Protein AF-A0A662WTS9-F1 (afdb_monomer)

Structure (mmCIF, N/CA/C/O backbone):
data_AF-A0A662WTS9-F1
#
_entry.id   AF-A0A662WTS9-F1
#
loop_
_atom_site.group_PDB
_atom_site.id
_atom_site.type_symbol
_atom_site.label_atom_id
_atom_site.label_alt_id
_atom_site.label_comp_id
_atom_site.label_asym_id
_atom_site.label_entity_id
_atom_site.label_seq_id
_atom_site.pdbx_PDB_ins_code
_atom_site.Cartn_x
_atom_site.Cartn_y
_atom_site.Cartn_z
_atom_site.occupancy
_atom_site.B_iso_or_equiv
_atom_site.auth_seq_id
_atom_site.auth_comp_id
_atom_site.auth_asym_id
_atom_site.auth_atom_id
_atom_site.pdbx_PDB_model_num
ATOM 1 N N . MET A 1 1 ? 12.587 -7.299 16.065 1.00 40.97 1 MET A N 1
ATOM 2 C CA . MET A 1 1 ? 11.156 -7.666 15.976 1.00 40.97 1 MET A CA 1
ATOM 3 C C . MET A 1 1 ? 10.938 -8.433 14.680 1.00 40.97 1 MET A C 1
ATOM 5 O O . MET A 1 1 ? 11.266 -7.900 13.631 1.00 40.97 1 MET A O 1
ATOM 9 N N . GLY A 1 2 ? 10.476 -9.686 14.733 1.00 49.12 2 GLY A N 1
ATOM 10 C CA . GLY A 1 2 ? 10.219 -10.465 13.517 1.00 49.12 2 GLY A CA 1
ATOM 11 C C . GLY A 1 2 ? 9.044 -9.868 12.749 1.00 49.12 2 GLY A C 1
ATOM 12 O O . GLY A 1 2 ? 7.950 -9.762 13.304 1.00 49.12 2 GLY A O 1
ATOM 13 N N . ALA A 1 3 ? 9.267 -9.454 11.501 1.00 52.31 3 ALA A N 1
ATOM 14 C CA . ALA A 1 3 ? 8.183 -9.066 10.610 1.00 52.31 3 ALA A CA 1
ATOM 15 C C . ALA A 1 3 ? 7.217 -10.253 10.509 1.00 52.31 3 ALA A C 1
ATOM 17 O O . ALA A 1 3 ? 7.586 -11.336 10.055 1.00 52.31 3 ALA A O 1
ATOM 18 N N . THR A 1 4 ? 5.999 -10.085 11.022 1.00 70.12 4 THR A N 1
ATOM 19 C CA . THR A 1 4 ? 4.989 -11.140 10.962 1.00 70.12 4 THR A CA 1
ATOM 20 C C . THR A 1 4 ? 4.490 -11.220 9.528 1.00 70.12 4 THR A C 1
ATOM 22 O O . THR A 1 4 ? 3.617 -10.462 9.107 1.00 70.12 4 THR A O 1
ATOM 25 N N . ASN A 1 5 ? 5.093 -12.122 8.757 1.00 89.81 5 ASN A N 1
ATOM 26 C CA . ASN A 1 5 ? 4.627 -12.452 7.420 1.00 89.81 5 ASN A CA 1
ATOM 27 C C . ASN A 1 5 ? 3.149 -12.866 7.518 1.00 89.81 5 ASN A C 1
ATOM 29 O O . ASN A 1 5 ? 2.774 -13.691 8.353 1.00 89.81 5 ASN A O 1
ATOM 33 N N . TRP A 1 6 ? 2.293 -12.230 6.723 1.00 94.38 6 TRP A N 1
ATOM 34 C CA . TRP A 1 6 ? 0.891 -12.618 6.608 1.00 94.38 6 TRP A CA 1
ATOM 35 C C . TRP A 1 6 ? 0.815 -13.890 5.774 1.00 94.38 6 TRP A C 1
ATOM 37 O O . TRP A 1 6 ? 1.262 -13.884 4.629 1.00 94.38 6 TRP A O 1
ATOM 47 N N . THR A 1 7 ? 0.285 -14.967 6.349 1.00 95.50 7 THR A N 1
ATOM 48 C CA . THR A 1 7 ? 0.083 -16.216 5.610 1.00 95.50 7 THR A CA 1
ATOM 49 C C . THR A 1 7 ? -1.181 -16.130 4.761 1.00 95.50 7 THR A C 1
ATOM 51 O O . THR A 1 7 ? -2.058 -15.303 5.013 1.00 95.50 7 THR A O 1
ATOM 54 N N . THR A 1 8 ? -1.301 -16.999 3.761 1.00 96.38 8 THR A N 1
ATOM 55 C CA . THR A 1 8 ? -2.513 -17.121 2.941 1.00 96.38 8 THR A CA 1
ATOM 56 C C . THR A 1 8 ? -3.749 -17.389 3.797 1.00 96.38 8 THR A C 1
ATOM 58 O O . THR A 1 8 ? -4.797 -16.792 3.570 1.00 96.38 8 THR A O 1
ATOM 61 N N . GLU A 1 9 ? -3.618 -18.247 4.810 1.00 96.62 9 GLU A N 1
ATOM 62 C CA . GLU A 1 9 ? -4.704 -18.617 5.720 1.00 96.62 9 GLU A CA 1
ATOM 63 C C . GLU A 1 9 ? -5.190 -17.414 6.538 1.00 96.62 9 GLU A C 1
ATOM 65 O O . GLU A 1 9 ? -6.389 -17.151 6.604 1.00 96.62 9 GLU A O 1
ATOM 70 N N . ASP A 1 10 ? -4.260 -16.593 7.035 1.00 96.00 10 ASP A N 1
ATOM 71 C CA . ASP A 1 10 ? -4.599 -15.347 7.725 1.00 96.00 10 ASP A CA 1
ATOM 72 C C . ASP A 1 10 ? -5.402 -14.383 6.842 1.00 96.00 10 ASP A C 1
ATOM 74 O O . ASP A 1 10 ? -6.309 -13.698 7.317 1.00 96.00 10 ASP A O 1
ATOM 78 N N . LEU A 1 11 ? -5.056 -14.292 5.554 1.00 96.44 11 LEU A N 1
ATOM 79 C CA . LEU A 1 11 ? -5.779 -13.442 4.609 1.00 96.44 11 LEU A CA 1
ATOM 80 C C . LEU A 1 11 ? -7.163 -14.013 4.301 1.00 96.44 11 LEU A C 1
ATOM 82 O O . LEU A 1 11 ? -8.112 -13.245 4.192 1.00 96.44 11 LEU A O 1
ATOM 86 N N . LEU A 1 12 ? -7.309 -15.336 4.218 1.00 96.81 12 LEU A N 1
ATOM 87 C CA . LEU A 1 12 ? -8.615 -15.971 4.038 1.00 96.81 12 LEU A CA 1
ATOM 88 C C . LEU A 1 12 ? -9.531 -15.737 5.246 1.00 96.81 12 LEU A C 1
ATOM 90 O O . LEU A 1 12 ? -10.686 -15.363 5.049 1.00 96.81 12 LEU A O 1
ATOM 94 N N . TRP A 1 13 ? -9.029 -15.851 6.481 1.00 96.81 13 TRP A N 1
ATOM 95 C CA . TRP A 1 13 ? -9.802 -15.485 7.676 1.00 96.81 13 TRP A CA 1
ATOM 96 C C . TRP A 1 13 ? -10.195 -14.011 7.679 1.00 96.81 13 TRP A C 1
ATOM 98 O O . TRP A 1 13 ? -11.300 -13.667 8.095 1.00 96.81 13 TRP A O 1
ATOM 108 N N . LEU A 1 14 ? -9.313 -13.133 7.198 1.00 95.00 14 LEU A N 1
ATOM 109 C CA . LEU A 1 14 ? -9.608 -11.711 7.076 1.00 95.00 14 LEU A CA 1
ATOM 110 C C . LEU A 1 14 ? -10.769 -11.456 6.103 1.00 95.00 14 LEU A C 1
ATOM 112 O O . LEU A 1 14 ? -11.714 -10.754 6.458 1.00 95.00 14 LEU A O 1
ATOM 116 N N . VAL A 1 15 ? -10.741 -12.075 4.921 1.00 95.06 15 VAL A N 1
ATOM 117 C CA . VAL A 1 15 ? -11.823 -11.979 3.925 1.00 95.06 15 VAL A CA 1
ATOM 118 C C . VAL A 1 15 ? -13.119 -12.594 4.461 1.00 95.06 15 VAL A C 1
ATOM 120 O O . VAL A 1 15 ? -14.197 -12.013 4.328 1.00 95.06 15 VAL A O 1
ATOM 123 N N . GLN A 1 16 ? -13.033 -13.731 5.153 1.00 95.19 16 GLN A N 1
ATOM 124 C CA . GLN A 1 16 ? -14.186 -14.364 5.790 1.00 95.19 16 GLN A CA 1
ATOM 125 C C . GLN A 1 16 ? -14.794 -13.475 6.886 1.00 95.19 16 GLN A C 1
ATOM 127 O O . GLN A 1 16 ? -16.017 -13.364 6.974 1.00 95.19 16 GLN A O 1
ATOM 132 N N . ALA A 1 17 ? -13.976 -12.775 7.676 1.00 93.81 17 ALA A N 1
ATOM 133 C CA . ALA A 1 17 ? -14.448 -11.826 8.681 1.00 93.81 17 ALA A CA 1
ATOM 134 C C . ALA A 1 17 ? -15.223 -10.637 8.073 1.00 93.81 17 ALA A C 1
ATOM 136 O O . ALA A 1 17 ? -16.061 -10.046 8.765 1.00 93.81 17 ALA A O 1
ATOM 137 N N . TRP A 1 18 ? -14.991 -10.300 6.797 1.00 90.38 18 TRP A N 1
ATOM 138 C CA . TRP A 1 18 ? -15.759 -9.282 6.063 1.00 90.38 18 TRP A CA 1
ATOM 139 C C . TRP A 1 18 ? -17.127 -9.778 5.608 1.00 90.38 18 TRP A C 1
ATOM 141 O O . TRP A 1 18 ? -18.067 -8.992 5.589 1.00 90.38 18 TRP A O 1
ATOM 151 N N . SER A 1 19 ? -17.265 -11.072 5.304 1.00 87.75 19 SER A N 1
ATOM 152 C CA . SER A 1 19 ? -18.532 -11.648 4.826 1.00 87.75 19 SER A CA 1
ATOM 153 C C . SER A 1 19 ? -19.707 -11.470 5.797 1.00 87.75 19 SER A C 1
ATOM 155 O O . SER A 1 19 ? -20.854 -11.404 5.368 1.00 87.75 19 SER A O 1
ATOM 157 N N . GLY A 1 20 ? -19.423 -11.340 7.098 1.00 82.56 20 GLY A N 1
ATOM 158 C CA . GLY A 1 20 ? -20.421 -11.071 8.137 1.00 82.56 20 GLY A CA 1
ATOM 159 C C . GLY A 1 20 ? -20.632 -9.589 8.467 1.00 82.56 20 GLY A C 1
ATOM 160 O O . GLY A 1 20 ? -21.375 -9.286 9.399 1.00 82.56 20 GLY A O 1
ATOM 161 N N . ALA A 1 21 ? -19.952 -8.663 7.785 1.00 83.88 21 ALA A N 1
ATOM 162 C CA . ALA A 1 21 ? -20.164 -7.232 7.976 1.00 83.88 21 ALA A CA 1
ATOM 163 C C . ALA A 1 21 ? -21.390 -6.766 7.162 1.00 83.88 21 ALA A C 1
ATOM 165 O O . ALA A 1 21 ? -21.544 -7.167 6.010 1.00 83.88 21 ALA A O 1
ATOM 166 N N . PRO A 1 22 ? -22.255 -5.895 7.716 1.00 74.75 22 PRO A N 1
ATOM 167 C CA . PRO A 1 22 ? -23.484 -5.450 7.050 1.00 74.75 22 PRO A CA 1
ATOM 168 C C . PRO A 1 22 ? -23.232 -4.615 5.787 1.00 74.75 22 PRO A C 1
ATOM 170 O O . PRO A 1 22 ? -24.132 -4.454 4.965 1.00 74.75 22 PRO A O 1
ATOM 173 N N . GLN A 1 23 ? -22.023 -4.077 5.619 1.00 72.00 23 GLN A N 1
ATOM 174 C CA . GLN A 1 23 ? -21.613 -3.391 4.401 1.00 72.00 23 GLN A CA 1
ATOM 175 C C . GLN A 1 23 ? -20.190 -3.797 4.017 1.00 72.00 23 GLN A C 1
ATOM 177 O O . GLN A 1 23 ? -19.314 -3.839 4.887 1.00 72.00 23 GLN A O 1
ATOM 182 N N . PRO A 1 24 ? -19.931 -4.057 2.722 1.00 67.12 24 PRO A N 1
ATOM 183 C CA . PRO A 1 24 ? -18.569 -4.210 2.249 1.00 67.12 24 PRO A CA 1
ATOM 184 C C . PRO A 1 24 ? -17.816 -2.887 2.442 1.00 67.12 24 PRO A C 1
ATOM 186 O O . PRO A 1 24 ? -18.425 -1.821 2.298 1.00 67.12 24 PRO A O 1
ATOM 189 N N . PRO A 1 25 ? -16.507 -2.934 2.732 1.00 66.88 25 PRO A N 1
ATOM 190 C CA . PRO A 1 25 ? -15.669 -1.743 2.749 1.00 66.88 25 PRO A CA 1
ATOM 191 C C . PRO A 1 25 ? -15.793 -1.019 1.405 1.00 66.88 25 PRO A C 1
ATOM 193 O O . PRO A 1 25 ? -15.372 -1.531 0.368 1.00 66.88 25 PRO A O 1
ATOM 196 N N . HIS A 1 26 ? -16.445 0.147 1.413 1.00 62.50 26 HIS A N 1
ATOM 197 C CA . HIS A 1 26 ? -16.649 0.930 0.200 1.00 62.50 26 HIS A CA 1
ATOM 198 C C . HIS A 1 26 ? -15.317 1.509 -0.276 1.00 62.50 26 HIS A C 1
ATOM 200 O O . HIS A 1 26 ? -14.553 2.085 0.500 1.00 62.50 26 HIS A O 1
ATOM 206 N N . PHE A 1 27 ? -15.055 1.342 -1.570 1.00 56.66 27 PHE A N 1
ATOM 207 C CA . PHE A 1 27 ? -13.813 1.732 -2.214 1.00 56.66 27 PHE A CA 1
ATOM 208 C C . PHE A 1 27 ? -14.004 3.031 -3.002 1.00 56.66 27 PHE A C 1
ATOM 210 O O . PHE A 1 27 ? -14.916 3.135 -3.815 1.00 56.66 27 PHE A O 1
ATOM 217 N N . GLY A 1 28 ? -13.105 3.995 -2.810 1.00 49.88 28 GLY A N 1
ATOM 218 C CA . GLY A 1 28 ? -12.731 4.944 -3.864 1.00 49.88 28 GLY A CA 1
ATOM 219 C C . GLY A 1 28 ? -13.706 6.061 -4.246 1.00 49.88 28 GLY A C 1
ATOM 220 O O . GLY A 1 28 ? -13.309 6.931 -5.018 1.00 49.88 28 GLY A O 1
ATOM 221 N N . GLU A 1 29 ? -14.919 6.122 -3.713 1.00 48.75 29 GLU A N 1
ATOM 222 C CA . GLU A 1 29 ? -15.732 7.328 -3.855 1.00 48.75 29 GLU A CA 1
ATOM 223 C C . GLU A 1 29 ? -15.299 8.309 -2.775 1.00 48.75 29 GLU A C 1
ATOM 225 O O . GLU A 1 29 ? -15.196 7.902 -1.621 1.00 48.75 29 GLU A O 1
ATOM 230 N N . LYS A 1 30 ? -14.943 9.540 -3.175 1.00 51.59 30 LYS A N 1
ATOM 231 C CA . LYS A 1 30 ? -14.407 10.623 -2.334 1.00 51.59 30 LYS A CA 1
ATOM 232 C C . LYS A 1 30 ? -15.134 10.662 -0.993 1.00 51.59 30 LYS A C 1
ATOM 234 O O . LYS A 1 30 ? -16.139 11.346 -0.843 1.00 51.59 30 LYS A O 1
ATOM 239 N N . GLN A 1 31 ? -14.631 9.902 -0.028 1.00 48.91 31 GLN A N 1
ATOM 240 C CA . GLN A 1 31 ? -15.146 9.948 1.316 1.00 48.91 31 GLN A CA 1
ATOM 241 C C . GLN A 1 31 ? -14.691 11.315 1.784 1.00 48.91 31 GLN A C 1
ATOM 243 O O . GLN A 1 31 ? -13.482 11.572 1.820 1.00 48.91 31 GLN A O 1
ATOM 248 N N . ASP A 1 32 ? -15.654 12.218 1.972 1.00 50.88 32 ASP A N 1
ATOM 249 C CA . ASP A 1 32 ? -15.383 13.575 2.413 1.00 50.88 32 ASP A CA 1
ATOM 250 C C . ASP A 1 32 ? -14.329 13.506 3.508 1.00 50.88 32 ASP A C 1
ATOM 252 O O . ASP A 1 32 ? -14.422 12.685 4.419 1.00 50.88 32 ASP A O 1
ATOM 256 N N . VAL A 1 33 ? -13.298 14.341 3.416 1.00 56.22 33 VAL A N 1
ATOM 257 C CA . VAL A 1 33 ? -12.149 14.323 4.340 1.00 56.22 33 VAL A CA 1
ATOM 258 C C . VAL A 1 33 ? -12.600 14.523 5.805 1.00 56.22 33 VAL A C 1
ATOM 260 O O . VAL A 1 33 ? -11.855 14.244 6.739 1.00 56.22 33 VAL A O 1
ATOM 263 N N . ASN A 1 34 ? -13.860 14.929 5.999 1.00 53.00 34 ASN A N 1
ATOM 264 C CA . ASN A 1 34 ? -14.542 15.092 7.279 1.00 53.00 34 ASN A CA 1
ATOM 265 C C . ASN A 1 34 ? -15.329 13.849 7.744 1.00 53.00 34 ASN A C 1
ATOM 267 O O . ASN A 1 34 ? -15.610 13.720 8.934 1.00 53.00 34 ASN A O 1
ATOM 271 N N . ALA A 1 35 ? -15.646 12.904 6.856 1.00 48.12 35 ALA A N 1
ATOM 272 C CA . ALA A 1 35 ? -16.187 11.587 7.181 1.00 48.12 35 ALA A CA 1
ATOM 273 C C . ALA A 1 35 ? -15.052 10.652 7.617 1.00 48.12 35 ALA A C 1
ATOM 275 O O . ALA A 1 35 ? -14.811 9.578 7.062 1.00 48.12 35 ALA A O 1
ATOM 276 N N . THR A 1 36 ? -14.329 11.078 8.647 1.00 43.31 36 THR A N 1
ATOM 277 C CA . THR A 1 36 ? -13.431 10.201 9.380 1.00 43.31 36 THR A CA 1
ATOM 278 C C . THR A 1 36 ? -14.246 8.977 9.809 1.00 43.31 36 THR A C 1
ATOM 280 O O . THR A 1 36 ? -15.168 9.082 10.611 1.00 43.31 36 THR A O 1
ATOM 283 N N . SER A 1 37 ? -13.853 7.791 9.341 1.00 46.25 37 SER A N 1
ATOM 284 C CA . SER A 1 37 ? -13.898 6.594 10.184 1.00 46.25 37 SER A CA 1
ATOM 285 C C . SER A 1 37 ? -15.231 5.823 10.315 1.00 46.25 37 SER A C 1
ATOM 287 O O . SER A 1 37 ? -15.380 5.087 11.287 1.00 46.25 37 SER A O 1
ATOM 289 N N . ALA A 1 38 ? -16.149 5.823 9.341 1.00 45.47 38 ALA A N 1
ATOM 290 C CA . ALA A 1 38 ? -17.253 4.838 9.374 1.00 45.47 38 ALA A CA 1
ATOM 291 C C . ALA A 1 38 ? -16.755 3.381 9.180 1.00 45.47 38 ALA A C 1
ATOM 293 O O . ALA A 1 38 ? -17.221 2.466 9.847 1.00 45.47 38 ALA A O 1
ATOM 294 N N . PHE A 1 39 ? -15.705 3.179 8.370 1.00 49.91 39 PHE A N 1
ATOM 295 C CA . PHE A 1 39 ? -14.933 1.918 8.296 1.00 49.91 39 PHE A CA 1
ATOM 296 C C . PHE A 1 39 ? -13.663 1.936 9.180 1.00 49.91 39 PHE A C 1
ATOM 298 O O . PHE A 1 39 ? -12.802 1.060 9.115 1.00 49.91 39 PHE A O 1
ATOM 305 N N . GLY A 1 40 ? -13.563 2.967 10.025 1.00 49.62 40 GLY A N 1
ATOM 306 C CA . GLY A 1 40 ? -12.556 3.247 11.051 1.00 49.62 40 GLY A CA 1
ATOM 307 C C . GLY A 1 40 ? -12.132 2.114 11.958 1.00 49.62 40 GLY A C 1
ATOM 308 O O . GLY A 1 40 ? -10.976 1.909 12.327 1.00 49.62 40 GLY A O 1
ATOM 309 N N . ALA A 1 41 ? -13.167 1.444 12.394 1.00 52.34 41 ALA A N 1
ATOM 310 C CA . ALA A 1 41 ? -13.158 0.456 13.425 1.00 52.34 41 ALA A CA 1
ATOM 311 C C . ALA A 1 41 ? -14.594 -0.027 13.394 1.00 52.34 41 ALA A C 1
ATOM 313 O O . ALA A 1 41 ? -15.391 0.425 14.202 1.00 52.34 41 ALA A O 1
ATOM 314 N N . ASP A 1 42 ? -14.967 -0.868 12.427 1.00 68.56 42 ASP A N 1
ATOM 315 C CA . ASP A 1 42 ? -15.981 -1.837 12.813 1.00 68.56 42 ASP A CA 1
ATOM 316 C C . ASP A 1 42 ? -15.228 -2.808 13.734 1.00 68.56 42 ASP A C 1
ATOM 318 O O . ASP A 1 42 ? -14.487 -3.661 13.223 1.00 68.56 42 ASP A O 1
ATOM 322 N N . PRO A 1 43 ? -15.312 -2.663 15.077 1.00 78.19 43 PRO A N 1
ATOM 323 C CA . PRO A 1 43 ? -14.701 -3.626 15.985 1.00 78.19 43 PRO A CA 1
ATOM 324 C C . PRO A 1 43 ? -15.193 -5.043 15.669 1.00 78.19 43 PRO A C 1
ATOM 326 O O . PRO A 1 43 ? -14.487 -6.006 15.956 1.00 78.19 43 PRO A O 1
ATOM 329 N N . GLY A 1 44 ? -16.346 -5.182 15.001 1.00 88.12 44 GLY A N 1
ATOM 330 C CA . GLY A 1 44 ? -16.865 -6.436 14.486 1.00 88.12 44 GLY A CA 1
ATOM 331 C C . GLY A 1 44 ? -15.902 -7.166 13.553 1.00 88.12 44 GLY A C 1
ATOM 332 O O . GLY A 1 44 ? -15.748 -8.373 13.710 1.00 88.12 44 GLY A O 1
ATOM 333 N N . ILE A 1 45 ? -15.207 -6.486 12.631 1.00 90.19 45 ILE A N 1
ATOM 334 C CA . ILE A 1 45 ? -14.275 -7.165 11.707 1.00 90.19 45 ILE A CA 1
ATOM 335 C C . ILE A 1 45 ? -13.094 -7.749 12.481 1.00 90.19 45 ILE A C 1
ATOM 337 O O . ILE A 1 45 ? -12.748 -8.912 12.285 1.00 90.19 45 ILE A O 1
ATOM 341 N N . TYR A 1 46 ? -12.502 -6.970 13.390 1.00 92.81 46 TYR A N 1
ATOM 342 C CA . TYR A 1 46 ? -11.385 -7.449 14.201 1.00 92.81 46 TYR A CA 1
ATOM 343 C C . TYR A 1 46 ? -11.810 -8.573 15.153 1.00 92.81 46 TYR A C 1
ATOM 345 O O . TYR A 1 46 ? -11.119 -9.582 15.241 1.00 92.81 46 TYR A O 1
ATOM 353 N N . ASN A 1 47 ? -12.967 -8.450 15.810 1.00 94.38 47 ASN A N 1
ATOM 354 C CA . ASN A 1 47 ? -13.486 -9.484 16.706 1.00 94.38 47 ASN A CA 1
ATOM 355 C C . ASN A 1 47 ? -13.800 -10.788 15.958 1.00 94.38 47 ASN A C 1
ATOM 357 O O . ASN A 1 47 ? -13.483 -11.865 16.453 1.00 94.38 47 ASN A O 1
ATOM 361 N N . ARG A 1 48 ? -14.371 -10.707 14.747 1.00 94.75 48 ARG A N 1
ATOM 362 C CA . ARG A 1 48 ? -14.601 -11.878 13.883 1.00 94.75 48 ARG A CA 1
ATOM 363 C C . ARG A 1 48 ? -13.288 -12.506 13.432 1.00 94.75 48 ARG A C 1
ATOM 365 O O . ARG A 1 48 ? -13.146 -13.720 13.505 1.00 94.75 48 ARG A O 1
ATOM 372 N N . PHE A 1 49 ? -12.320 -11.690 13.021 1.00 95.06 49 PHE A N 1
ATOM 373 C CA . PHE A 1 49 ? -10.981 -12.165 12.679 1.00 95.06 49 PHE A CA 1
ATOM 374 C C . PHE A 1 49 ? -10.324 -12.891 13.862 1.00 95.06 49 PHE A C 1
ATOM 376 O O . PHE A 1 49 ? -9.807 -13.989 13.695 1.00 95.06 49 PHE A O 1
ATOM 383 N N . LEU A 1 50 ? -10.409 -12.315 15.064 1.00 95.94 50 LEU A N 1
ATOM 384 C CA . LEU A 1 50 ? -9.876 -12.899 16.292 1.00 95.94 50 LEU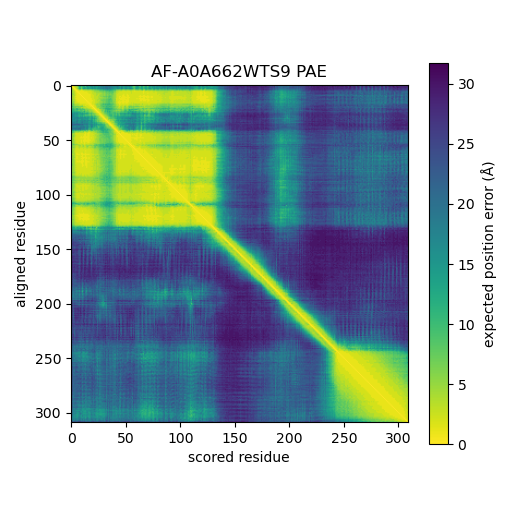 A CA 1
ATOM 385 C C . LEU A 1 50 ? -10.586 -14.210 16.651 1.00 95.94 50 LEU A C 1
ATOM 387 O O . LEU A 1 50 ? -9.927 -15.159 17.058 1.00 95.94 50 LEU A O 1
ATOM 391 N N . ALA A 1 51 ? -11.903 -14.303 16.450 1.00 96.31 51 ALA A N 1
ATOM 392 C CA . ALA A 1 51 ? -12.646 -15.548 16.634 1.00 96.31 51 ALA A CA 1
ATOM 393 C C . ALA A 1 51 ? -12.208 -16.640 15.639 1.00 96.31 51 ALA A C 1
ATOM 395 O O . ALA A 1 51 ? -11.999 -17.781 16.046 1.00 96.31 51 ALA A O 1
ATOM 396 N N . LEU A 1 52 ? -12.014 -16.290 14.361 1.00 96.25 52 LEU A N 1
ATOM 397 C CA . LEU A 1 52 ? -11.545 -17.218 13.323 1.00 96.25 52 LEU A CA 1
ATOM 398 C C . LEU A 1 52 ? -10.096 -17.669 13.550 1.00 96.25 52 LEU A C 1
ATOM 400 O O . LEU A 1 52 ? -9.773 -18.821 13.285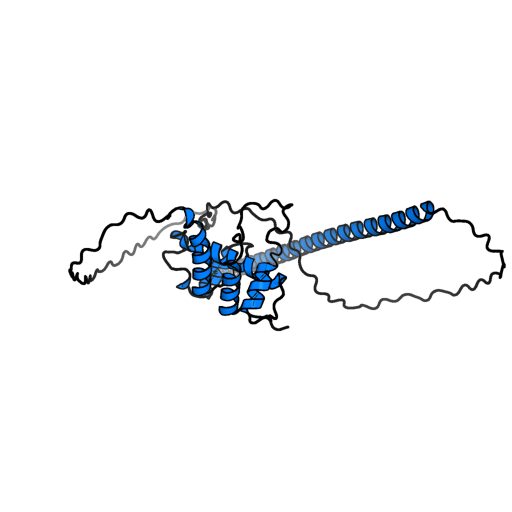 1.00 96.25 52 LEU A O 1
ATOM 404 N N . SER A 1 53 ? -9.245 -16.806 14.110 1.00 95.06 53 SER A N 1
ATOM 405 C CA . SER A 1 53 ? -7.857 -17.140 14.452 1.00 95.06 53 SER A CA 1
ATOM 406 C C . SER A 1 53 ? -7.713 -17.912 15.774 1.00 95.06 53 SER A C 1
ATOM 408 O O . SER A 1 53 ? -6.627 -17.944 16.351 1.00 95.06 53 SER A O 1
ATOM 410 N N . GLY A 1 54 ? -8.798 -18.484 16.310 1.00 96.50 54 GLY A N 1
ATOM 411 C CA . GLY A 1 54 ? -8.777 -19.262 17.554 1.00 96.50 54 GLY A CA 1
ATOM 412 C C . GLY A 1 54 ? -8.753 -18.426 18.840 1.00 96.50 54 GLY A C 1
ATOM 413 O O . GLY A 1 54 ? -8.301 -18.900 19.878 1.00 96.50 54 GLY A O 1
ATOM 414 N N . GLY A 1 55 ? -9.208 -17.174 18.795 1.00 94.31 55 GLY A N 1
ATOM 415 C CA . GLY A 1 55 ? -9.350 -16.295 19.962 1.00 94.31 55 GLY A CA 1
ATOM 416 C C . GLY A 1 55 ? -8.083 -15.535 20.361 1.00 94.31 55 GLY A C 1
ATOM 417 O O . GLY A 1 55 ? -8.118 -14.731 21.289 1.00 94.31 55 GLY A O 1
ATOM 418 N N . SER A 1 56 ? -6.964 -15.753 19.672 1.00 90.44 56 SER A N 1
ATOM 419 C CA . SER A 1 56 ? -5.705 -15.063 19.946 1.00 90.44 56 SER A CA 1
ATOM 420 C C . SER A 1 56 ? -4.976 -14.735 18.651 1.00 90.44 56 SER A C 1
ATOM 422 O O . SER A 1 56 ? -4.854 -15.568 17.756 1.00 90.44 56 SER A O 1
ATOM 424 N N . THR A 1 57 ? -4.475 -13.507 18.540 1.00 92.25 57 THR A N 1
ATOM 425 C CA . THR A 1 57 ? -3.630 -13.085 17.423 1.00 92.25 57 THR A CA 1
ATOM 426 C C . THR A 1 57 ? -2.548 -12.136 17.916 1.00 92.25 57 THR A C 1
ATOM 428 O O . THR A 1 57 ? -2.765 -11.322 18.811 1.00 92.25 57 THR A O 1
ATOM 431 N N . LYS A 1 58 ? -1.361 -12.212 17.308 1.00 92.62 58 LYS A N 1
ATOM 432 C CA . LYS A 1 58 ? -0.266 -11.259 17.562 1.00 92.62 58 LYS A CA 1
ATOM 433 C C . LYS A 1 58 ? -0.497 -9.912 16.867 1.00 92.62 58 LYS A C 1
ATOM 435 O O . LYS A 1 58 ? 0.301 -8.992 17.030 1.00 92.62 58 LYS A O 1
ATOM 440 N N . ARG A 1 59 ? -1.533 -9.807 16.027 1.00 92.62 59 ARG A N 1
ATOM 441 C CA . ARG A 1 59 ? -1.774 -8.644 15.170 1.00 92.62 59 ARG A CA 1
ATOM 442 C C . ARG A 1 59 ? -2.728 -7.670 15.841 1.00 92.62 59 ARG A C 1
ATOM 444 O O . ARG A 1 59 ? -3.815 -8.044 16.253 1.00 92.62 59 ARG A O 1
ATOM 451 N N . SER A 1 60 ? -2.340 -6.399 15.890 1.00 92.94 60 SER A N 1
ATOM 452 C CA . SER A 1 60 ? -3.225 -5.346 16.388 1.00 92.94 60 SER A CA 1
ATOM 453 C C . SER A 1 60 ? -4.388 -5.086 15.422 1.00 92.94 60 SER A C 1
ATOM 455 O O . SER A 1 60 ? -4.254 -5.289 14.210 1.00 92.94 60 SER A O 1
ATOM 457 N N . ALA A 1 61 ? -5.497 -4.541 15.929 1.00 91.69 61 ALA A N 1
ATOM 458 C CA . ALA A 1 61 ? -6.628 -4.117 15.099 1.00 91.69 61 ALA A CA 1
ATOM 459 C C . ALA A 1 61 ? -6.211 -3.129 13.993 1.00 91.69 61 ALA A C 1
ATOM 461 O O . ALA A 1 61 ? -6.651 -3.244 12.850 1.00 91.69 61 ALA A O 1
ATOM 462 N N . ALA A 1 62 ? -5.283 -2.214 14.296 1.00 89.00 62 ALA A N 1
ATOM 463 C CA . ALA A 1 62 ? -4.731 -1.285 13.314 1.00 89.00 62 ALA A CA 1
ATOM 464 C C . ALA A 1 62 ? -3.964 -2.008 12.191 1.00 89.00 62 ALA A C 1
ATOM 466 O O . ALA A 1 62 ? -4.066 -1.628 11.026 1.00 89.00 62 ALA A O 1
ATOM 467 N N . THR A 1 63 ? -3.219 -3.070 12.514 1.00 91.69 63 THR A N 1
ATOM 468 C CA . THR A 1 63 ? -2.499 -3.883 11.522 1.00 91.69 63 THR A CA 1
ATOM 469 C C . THR A 1 63 ? -3.466 -4.648 10.621 1.00 91.69 63 THR A C 1
ATOM 471 O O . THR A 1 63 ? -3.269 -4.673 9.410 1.00 91.69 63 THR A O 1
ATOM 474 N N . VAL A 1 64 ? -4.519 -5.241 11.191 1.00 92.62 64 VAL A N 1
ATOM 475 C CA . VAL A 1 64 ? -5.572 -5.948 10.438 1.00 92.62 64 VAL A CA 1
ATOM 476 C C . VAL A 1 64 ? -6.290 -4.994 9.482 1.00 92.62 64 VAL A C 1
ATOM 478 O O . VAL A 1 64 ? -6.541 -5.327 8.323 1.00 92.62 64 VAL A O 1
ATOM 481 N N . ARG A 1 65 ? -6.547 -3.767 9.935 1.00 89.19 65 ARG A N 1
ATOM 482 C CA . ARG A 1 65 ? -7.157 -2.714 9.125 1.00 89.19 65 ARG A CA 1
ATOM 483 C C . ARG A 1 65 ? -6.273 -2.278 7.960 1.00 89.19 65 ARG A C 1
ATOM 485 O O . ARG A 1 65 ? -6.708 -2.354 6.819 1.00 89.19 65 ARG A O 1
ATOM 492 N N . LYS A 1 66 ? -5.014 -1.916 8.223 1.00 90.19 66 LYS A N 1
ATOM 493 C CA . LYS A 1 66 ? -4.046 -1.601 7.156 1.00 90.19 66 LYS A CA 1
ATOM 494 C C . LYS A 1 66 ? -3.920 -2.754 6.165 1.00 90.19 66 LYS A C 1
ATOM 496 O O . LYS A 1 66 ? -3.839 -2.542 4.962 1.00 90.19 66 LYS A O 1
ATOM 501 N N . ARG A 1 67 ? -3.933 -3.996 6.661 1.00 93.75 67 ARG A N 1
ATOM 502 C CA . ARG A 1 67 ? -3.876 -5.169 5.790 1.00 93.75 67 ARG A CA 1
ATOM 503 C C . ARG A 1 67 ? -5.109 -5.297 4.905 1.00 93.75 67 ARG A C 1
ATOM 505 O O . ARG A 1 67 ? -4.967 -5.664 3.746 1.00 93.75 67 ARG A O 1
ATOM 512 N N . THR A 1 68 ? -6.283 -4.981 5.439 1.00 91.94 68 THR A N 1
ATOM 513 C CA . THR A 1 68 ? -7.538 -4.950 4.679 1.00 91.94 68 THR A CA 1
ATOM 514 C C . THR A 1 68 ? -7.443 -3.975 3.514 1.00 91.94 68 THR A C 1
ATOM 516 O O . THR A 1 68 ? -7.707 -4.364 2.382 1.00 91.94 68 THR A O 1
ATOM 519 N N . GLU A 1 69 ? -6.981 -2.750 3.770 1.00 90.12 69 GLU A N 1
ATOM 520 C CA . GLU A 1 69 ? -6.775 -1.728 2.734 1.00 90.12 69 GLU A CA 1
ATOM 521 C C . GLU A 1 69 ? -5.837 -2.237 1.629 1.00 90.12 69 GLU A C 1
ATOM 523 O O . GLU A 1 69 ? -6.204 -2.223 0.458 1.00 90.12 69 GLU A O 1
ATOM 528 N N . VAL A 1 70 ? -4.689 -2.809 2.009 1.00 92.69 70 VAL A N 1
ATOM 529 C CA . VAL A 1 70 ? -3.712 -3.388 1.070 1.00 92.69 70 VAL A CA 1
ATOM 530 C C . VAL A 1 70 ? -4.304 -4.524 0.229 1.00 92.69 70 VAL A C 1
ATOM 532 O O . VAL A 1 70 ? -4.055 -4.591 -0.974 1.00 92.69 70 VAL A O 1
ATOM 535 N N . VAL A 1 71 ? -5.073 -5.442 0.825 1.00 94.25 71 VAL A N 1
ATOM 536 C CA . VAL A 1 71 ? -5.700 -6.557 0.087 1.00 94.25 71 VAL A CA 1
ATOM 537 C C . VAL A 1 71 ? -6.716 -6.031 -0.926 1.00 94.25 71 VAL A C 1
ATOM 539 O O . VAL A 1 71 ? -6.741 -6.508 -2.059 1.00 94.25 71 VAL A O 1
ATOM 542 N N . LEU A 1 72 ? -7.508 -5.026 -0.552 1.00 91.88 72 LEU A N 1
ATOM 543 C CA . LEU A 1 72 ? -8.492 -4.414 -1.443 1.00 91.88 72 LEU A CA 1
ATOM 544 C C . LEU A 1 72 ? -7.829 -3.620 -2.579 1.00 91.88 72 LEU A C 1
ATOM 546 O O . LEU A 1 72 ? -8.235 -3.773 -3.730 1.00 91.88 72 LEU A O 1
ATOM 550 N N . ASP A 1 73 ? -6.780 -2.842 -2.289 1.00 91.50 73 ASP A N 1
ATOM 551 C CA . ASP A 1 73 ? -5.948 -2.174 -3.304 1.00 91.50 73 ASP A CA 1
ATOM 552 C C . ASP A 1 73 ? -5.364 -3.187 -4.296 1.00 91.50 73 ASP A C 1
ATOM 554 O O . ASP A 1 73 ? -5.393 -2.968 -5.508 1.00 91.50 73 ASP A O 1
ATOM 558 N N . SER A 1 74 ? -4.882 -4.322 -3.784 1.00 94.62 74 SER A N 1
ATOM 559 C CA . SER A 1 74 ? -4.316 -5.404 -4.596 1.00 94.62 74 SER A CA 1
ATOM 560 C C . SER A 1 74 ? -5.361 -6.063 -5.488 1.00 94.62 74 SER A C 1
ATOM 562 O O . SER A 1 74 ? -5.125 -6.247 -6.679 1.00 94.62 74 SER A O 1
ATOM 564 N N . HIS A 1 75 ? -6.541 -6.355 -4.947 1.00 95.25 75 HIS A N 1
ATOM 565 C CA . HIS A 1 75 ? -7.662 -6.890 -5.712 1.00 95.25 75 HIS A CA 1
ATOM 566 C C . HIS A 1 75 ? -8.116 -5.925 -6.820 1.00 95.25 75 HIS A C 1
ATOM 568 O O . HIS A 1 75 ? -8.248 -6.328 -7.974 1.00 95.25 75 HIS A O 1
ATOM 574 N N . ALA A 1 76 ? -8.294 -4.639 -6.498 1.00 93.00 76 ALA A N 1
ATOM 575 C CA . ALA A 1 76 ? -8.685 -3.621 -7.472 1.00 93.00 76 ALA A CA 1
ATOM 576 C C . ALA A 1 76 ? -7.646 -3.470 -8.595 1.00 93.00 76 ALA A C 1
ATOM 578 O O . ALA A 1 76 ? -8.012 -3.347 -9.764 1.00 93.00 76 ALA A O 1
ATOM 579 N N . PHE A 1 77 ? -6.357 -3.518 -8.249 1.00 94.81 77 PHE A N 1
ATOM 580 C CA . PHE A 1 77 ? -5.265 -3.489 -9.216 1.00 94.81 77 PHE A CA 1
ATOM 581 C C . PHE A 1 77 ? -5.305 -4.693 -10.167 1.00 94.81 77 PHE A C 1
ATOM 583 O O . PHE A 1 77 ? -5.233 -4.512 -11.380 1.00 94.81 77 PHE A O 1
ATOM 590 N N . ILE A 1 78 ? -5.470 -5.909 -9.635 1.00 95.75 78 ILE A N 1
ATOM 591 C CA . ILE A 1 78 ? -5.524 -7.137 -10.444 1.00 95.75 78 ILE A CA 1
ATOM 592 C C . ILE A 1 78 ? -6.757 -7.140 -11.357 1.00 95.75 78 ILE A C 1
ATOM 594 O O . ILE A 1 78 ? -6.635 -7.447 -12.538 1.00 95.75 78 ILE A O 1
ATOM 598 N N . ARG A 1 79 ? -7.927 -6.705 -10.871 1.00 95.31 79 ARG A N 1
ATOM 599 C CA . ARG A 1 79 ? -9.120 -6.562 -11.724 1.00 95.31 79 ARG A CA 1
ATOM 600 C C . ARG A 1 79 ? -8.920 -5.553 -12.851 1.00 95.31 79 ARG A C 1
ATOM 602 O O . ARG A 1 79 ? -9.337 -5.812 -13.976 1.00 95.31 79 ARG A O 1
ATOM 609 N N . ALA A 1 80 ? -8.278 -4.418 -12.571 1.00 93.31 80 ALA A N 1
ATOM 610 C CA . ALA A 1 80 ? -7.947 -3.435 -13.601 1.00 93.31 80 ALA A CA 1
ATOM 611 C C . ALA A 1 80 ? -6.968 -4.008 -14.637 1.00 93.31 80 ALA A C 1
ATOM 613 O O . ALA A 1 80 ? -7.122 -3.756 -15.828 1.00 93.31 80 ALA A O 1
ATOM 614 N N . PHE A 1 81 ? -6.004 -4.812 -14.188 1.00 95.25 81 PHE A N 1
ATOM 615 C CA . PHE A 1 81 ? -5.084 -5.530 -15.063 1.00 95.25 81 PHE A CA 1
ATOM 616 C C . PHE A 1 81 ? -5.811 -6.529 -15.975 1.00 95.25 81 PHE A C 1
ATOM 618 O O . PHE A 1 81 ? -5.556 -6.550 -17.174 1.00 95.25 81 PHE A O 1
ATOM 625 N N . HIS A 1 82 ? -6.745 -7.321 -15.440 1.00 95.56 82 HIS A N 1
ATOM 626 C CA . HIS A 1 82 ? -7.541 -8.266 -16.236 1.00 95.56 82 HIS A CA 1
ATOM 627 C C . HIS A 1 82 ? -8.488 -7.576 -17.224 1.00 95.56 82 HIS A C 1
ATOM 629 O O . HIS A 1 82 ? -8.729 -8.101 -18.309 1.00 95.56 82 HIS A O 1
ATOM 635 N N . ALA A 1 83 ? -9.020 -6.405 -16.866 1.00 94.88 83 ALA A N 1
ATOM 636 C CA . ALA A 1 83 ? -9.892 -5.625 -17.741 1.00 94.88 83 ALA A CA 1
ATOM 637 C C . ALA A 1 83 ? -9.142 -5.016 -18.941 1.00 94.88 83 ALA A C 1
ATOM 639 O O . ALA A 1 83 ? -9.732 -4.820 -20.004 1.00 94.88 83 ALA A O 1
ATOM 640 N N . ASP A 1 84 ? -7.848 -4.727 -18.787 1.00 94.38 84 ASP A N 1
ATOM 641 C CA . ASP A 1 84 ? -7.008 -4.149 -19.830 1.00 94.38 84 ASP A CA 1
ATOM 642 C C . ASP A 1 84 ? -6.268 -5.251 -20.610 1.00 94.38 84 ASP A C 1
ATOM 644 O O . ASP A 1 84 ? -5.185 -5.718 -20.240 1.00 94.38 84 ASP A O 1
ATOM 648 N N . ARG A 1 85 ? -6.873 -5.692 -21.720 1.00 91.25 85 ARG A N 1
ATOM 649 C CA . ARG A 1 85 ? -6.287 -6.707 -22.615 1.00 91.25 85 ARG A CA 1
ATOM 650 C C . ARG A 1 85 ? -4.971 -6.272 -23.257 1.00 91.25 85 ARG A C 1
ATOM 652 O O . ARG A 1 85 ? -4.122 -7.125 -23.511 1.00 91.25 85 ARG A O 1
ATOM 659 N N . GLU A 1 86 ? -4.798 -4.978 -23.522 1.00 92.69 86 GLU A N 1
ATOM 660 C CA . GLU A 1 86 ? -3.562 -4.456 -24.111 1.00 92.69 86 GLU A CA 1
ATOM 661 C C . GLU A 1 86 ? -2.432 -4.513 -23.090 1.00 92.69 86 GLU A C 1
ATOM 663 O O . GLU A 1 86 ? -1.324 -4.949 -23.403 1.00 92.69 86 GLU A O 1
ATOM 668 N N . TRP A 1 87 ? -2.723 -4.132 -21.846 1.00 88.94 87 TRP A N 1
ATOM 669 C CA . TRP A 1 87 ? -1.736 -4.179 -20.780 1.00 88.94 87 TRP A CA 1
ATOM 670 C C . TRP A 1 87 ? -1.401 -5.607 -20.359 1.00 88.94 87 TRP A C 1
ATOM 672 O O . TRP A 1 87 ? -0.231 -5.908 -20.129 1.00 88.94 87 TRP A O 1
ATOM 682 N N . SER A 1 88 ? -2.389 -6.496 -20.270 1.00 91.00 88 SER A N 1
ATOM 683 C CA . SER A 1 88 ? -2.165 -7.898 -19.899 1.00 91.00 88 SER A CA 1
ATOM 684 C C . SER A 1 88 ? -1.501 -8.728 -20.995 1.00 91.00 88 SER A C 1
ATOM 686 O O . SER A 1 88 ? -0.991 -9.809 -20.701 1.00 91.00 88 SER A O 1
ATOM 688 N N . GLU A 1 89 ? -1.469 -8.238 -22.239 1.00 93.75 89 GLU A N 1
ATOM 689 C CA . GLU A 1 89 ? -0.983 -8.989 -23.405 1.00 93.75 89 GLU A CA 1
ATOM 690 C C . GLU A 1 89 ? -1.695 -10.354 -23.531 1.00 93.75 89 GLU A C 1
ATOM 692 O O . GLU A 1 89 ? -1.105 -11.347 -23.952 1.00 93.75 89 GLU A O 1
ATOM 697 N N . GLY A 1 90 ? -2.957 -10.422 -23.086 1.00 93.38 90 GLY A N 1
ATOM 698 C CA . GLY A 1 90 ? -3.756 -11.650 -23.043 1.00 93.38 90 GLY A CA 1
ATOM 699 C C . GLY A 1 90 ? -3.335 -12.681 -21.986 1.00 93.38 90 GLY A C 1
ATOM 700 O O . GLY A 1 90 ? -3.896 -13.774 -21.966 1.00 93.38 90 GLY A O 1
ATOM 701 N N . ARG A 1 91 ? -2.372 -12.371 -21.109 1.00 95.94 91 ARG A N 1
ATOM 702 C CA . ARG A 1 91 ? -1.904 -13.277 -20.050 1.00 95.94 91 ARG A CA 1
ATOM 703 C C . ARG A 1 91 ? -2.690 -13.084 -18.758 1.00 95.94 91 ARG A C 1
ATOM 705 O O . ARG A 1 91 ? -2.989 -11.960 -18.359 1.00 95.94 91 ARG A O 1
ATOM 712 N N . ASP A 1 92 ? -2.966 -14.183 -18.063 1.00 96.56 92 ASP A N 1
ATOM 713 C CA . ASP A 1 92 ? -3.563 -14.120 -16.730 1.00 96.56 92 ASP A CA 1
ATOM 714 C C . ASP A 1 92 ? -2.547 -13.601 -15.698 1.00 96.56 92 ASP A C 1
ATOM 716 O O . ASP A 1 92 ? -1.378 -13.992 -15.715 1.00 96.56 92 ASP A O 1
ATOM 720 N N . TRP A 1 93 ? -2.994 -12.757 -14.765 1.00 96.75 93 TRP A N 1
ATOM 721 C CA . TRP A 1 93 ? -2.162 -12.191 -13.700 1.00 96.75 93 TRP A CA 1
ATOM 722 C C . TRP A 1 93 ? -1.400 -13.268 -12.918 1.00 96.75 93 TRP A C 1
ATOM 724 O O . TRP A 1 93 ? -0.205 -13.115 -12.658 1.00 96.75 93 TRP A O 1
ATOM 734 N N . PHE A 1 94 ? -2.067 -14.375 -12.579 1.00 97.56 94 PHE A N 1
ATOM 735 C CA . PHE A 1 94 ? -1.477 -15.446 -11.774 1.00 97.56 94 PHE A CA 1
ATOM 736 C C . PHE A 1 94 ? -0.557 -16.377 -12.573 1.00 97.56 94 PHE A C 1
ATOM 738 O O . PHE A 1 94 ? 0.195 -17.138 -11.969 1.00 97.56 94 PHE A O 1
ATOM 745 N N . SER A 1 95 ? -0.564 -16.283 -13.907 1.00 97.25 95 SER A N 1
ATOM 746 C CA . SER A 1 95 ? 0.396 -16.976 -14.779 1.00 97.25 95 SER A CA 1
ATOM 747 C C . SER A 1 95 ? 1.740 -16.247 -14.902 1.00 97.25 95 SER A C 1
ATOM 749 O O . SER A 1 95 ? 2.735 -16.846 -15.310 1.00 97.25 95 SER A O 1
ATOM 751 N N . LEU A 1 96 ? 1.790 -14.960 -14.537 1.00 96.81 96 LEU A N 1
ATOM 752 C CA . LEU A 1 96 ? 3.016 -14.164 -14.561 1.00 96.81 96 LEU A CA 1
ATOM 753 C C . LEU A 1 96 ? 3.990 -14.622 -13.475 1.00 96.81 96 LEU A C 1
ATOM 755 O O . LEU A 1 96 ? 3.588 -14.992 -12.369 1.00 96.81 96 LEU A O 1
ATOM 759 N N . SER A 1 97 ? 5.289 -14.493 -13.737 1.00 97.56 97 SER A N 1
ATOM 760 C CA . SER A 1 97 ? 6.303 -14.738 -12.712 1.00 97.56 97 SER A CA 1
ATOM 761 C C . SER A 1 97 ? 6.207 -13.716 -11.570 1.00 97.56 97 SER A C 1
ATOM 763 O O . SER A 1 97 ? 5.827 -12.559 -11.762 1.00 97.56 97 SER A O 1
ATOM 765 N N . VAL A 1 98 ? 6.631 -14.100 -10.361 1.00 96.31 98 VAL A N 1
ATOM 766 C CA . VAL A 1 98 ? 6.630 -13.204 -9.183 1.00 96.31 98 VAL A CA 1
ATOM 767 C C . VAL A 1 98 ? 7.427 -11.913 -9.440 1.00 96.31 98 VAL A C 1
ATOM 769 O O . VAL A 1 98 ? 7.072 -10.842 -8.942 1.00 96.31 98 VAL A O 1
ATOM 772 N N . GLY A 1 99 ? 8.502 -11.996 -10.233 1.00 97.06 99 GLY A N 1
ATOM 773 C CA . GLY A 1 99 ? 9.305 -10.840 -10.636 1.00 97.06 99 GLY A CA 1
ATOM 774 C C . GLY A 1 99 ? 8.527 -9.854 -11.512 1.00 97.06 99 GLY A C 1
ATOM 775 O O . GLY A 1 99 ? 8.550 -8.650 -11.244 1.00 97.06 99 GLY A O 1
ATOM 776 N N . GLU A 1 100 ? 7.795 -10.361 -12.505 1.00 96.50 100 GLU A N 1
ATOM 777 C CA . GLU A 1 100 ? 6.945 -9.560 -13.394 1.00 96.50 100 GLU A CA 1
ATOM 778 C C . GLU A 1 100 ? 5.764 -8.944 -12.646 1.00 96.50 100 GLU A C 1
ATOM 780 O O . GLU A 1 100 ? 5.517 -7.747 -12.792 1.00 96.50 100 GLU A 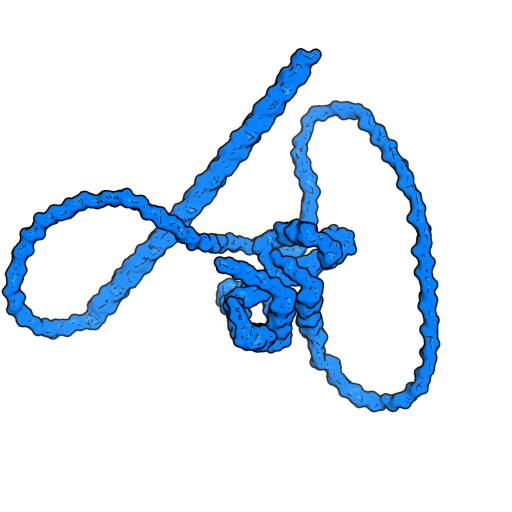O 1
ATOM 785 N N . GLN A 1 101 ? 5.086 -9.717 -11.789 1.00 96.44 101 GLN A N 1
ATOM 786 C CA . GLN A 1 101 ? 3.993 -9.211 -10.953 1.00 96.44 101 GLN A CA 1
ATOM 787 C C . GLN A 1 101 ? 4.468 -8.003 -10.130 1.00 96.44 101 GLN A C 1
ATOM 789 O O . GLN A 1 101 ? 3.886 -6.921 -10.205 1.00 96.44 101 GLN A O 1
ATOM 794 N N . ARG A 1 102 ? 5.608 -8.118 -9.432 1.00 95.06 102 ARG A N 1
ATOM 795 C CA . ARG A 1 102 ? 6.198 -6.999 -8.671 1.00 95.06 102 ARG A CA 1
ATOM 796 C C . ARG A 1 102 ? 6.618 -5.820 -9.544 1.00 95.06 102 ARG A C 1
ATOM 798 O O . ARG A 1 102 ? 6.597 -4.685 -9.071 1.00 95.06 102 ARG A O 1
ATOM 805 N N . ALA A 1 103 ? 7.083 -6.064 -10.768 1.00 94.69 103 ALA A N 1
ATOM 806 C CA . ALA A 1 103 ? 7.444 -4.996 -11.696 1.00 94.69 103 ALA A CA 1
ATOM 807 C C . ALA A 1 103 ? 6.205 -4.203 -12.132 1.00 94.69 103 ALA A C 1
ATOM 809 O O . ALA A 1 103 ? 6.227 -2.976 -12.075 1.00 94.69 103 ALA A O 1
ATOM 810 N N . ARG A 1 104 ? 5.105 -4.890 -12.460 1.00 94.31 104 ARG A N 1
ATOM 811 C CA . ARG A 1 104 ? 3.824 -4.258 -12.809 1.00 94.31 104 ARG A CA 1
ATOM 812 C C . ARG A 1 104 ? 3.188 -3.547 -11.613 1.00 94.31 104 ARG A C 1
ATOM 814 O O . ARG A 1 104 ? 2.670 -2.451 -11.755 1.00 94.31 104 ARG A O 1
ATOM 821 N N . MET A 1 105 ? 3.292 -4.089 -10.404 1.00 93.69 105 MET A N 1
ATOM 822 C CA . MET A 1 105 ? 2.781 -3.402 -9.207 1.00 93.69 105 MET A CA 1
ATOM 823 C C . MET A 1 105 ? 3.517 -2.091 -8.914 1.00 93.69 105 MET A C 1
ATOM 825 O O . MET A 1 105 ? 2.909 -1.142 -8.433 1.00 93.69 105 MET A O 1
ATOM 829 N N . ARG A 1 106 ? 4.813 -1.992 -9.242 1.00 93.00 106 ARG A N 1
ATOM 830 C CA . ARG A 1 106 ? 5.576 -0.739 -9.094 1.00 93.00 106 ARG A CA 1
ATOM 831 C C . ARG A 1 106 ? 5.078 0.375 -10.016 1.00 93.00 106 ARG A C 1
ATOM 833 O O . ARG A 1 106 ? 5.292 1.542 -9.704 1.00 93.00 106 ARG A O 1
ATOM 840 N N . THR A 1 107 ? 4.387 0.048 -11.110 1.00 90.56 107 THR A N 1
ATOM 841 C CA . THR A 1 107 ? 3.776 1.059 -11.986 1.00 90.56 107 THR A CA 1
ATOM 842 C C . THR A 1 107 ? 2.424 1.559 -11.468 1.00 90.56 107 THR A C 1
ATOM 844 O O . THR A 1 107 ? 1.899 2.521 -12.015 1.00 90.56 107 THR A O 1
ATOM 847 N N . ALA A 1 108 ? 1.870 0.958 -10.405 1.00 81.25 108 ALA A N 1
ATOM 848 C CA . ALA A 1 108 ? 0.581 1.331 -9.807 1.00 81.25 108 ALA A CA 1
ATOM 849 C C . ALA A 1 108 ? 0.588 2.690 -9.072 1.00 81.25 108 ALA A C 1
ATOM 851 O O . ALA A 1 108 ? -0.460 3.153 -8.618 1.00 81.25 108 ALA A O 1
ATOM 852 N N . GLY A 1 109 ? 1.754 3.329 -8.932 1.00 84.12 109 GLY A N 1
ATOM 853 C CA . GLY A 1 109 ? 1.907 4.609 -8.241 1.00 84.12 109 GLY A CA 1
ATOM 854 C C . GLY A 1 109 ? 1.956 4.468 -6.716 1.00 84.12 109 GLY A C 1
ATOM 855 O O . GLY A 1 109 ? 2.579 3.549 -6.194 1.00 84.12 109 GLY A O 1
ATOM 856 N N . SER A 1 110 ? 1.325 5.404 -5.999 1.00 73.75 110 SER A N 1
ATOM 857 C CA . SER A 1 110 ? 1.390 5.529 -4.530 1.00 73.75 110 SER A CA 1
ATOM 858 C C . SER A 1 110 ? 0.582 4.490 -3.744 1.00 73.75 110 SER A C 1
ATOM 860 O O . SER A 1 110 ? 0.675 4.435 -2.519 1.00 73.75 110 SER A O 1
ATOM 862 N N . ARG A 1 111 ? -0.224 3.652 -4.406 1.00 81.44 111 ARG A N 1
ATOM 863 C CA . ARG A 1 111 ? -1.027 2.642 -3.704 1.00 81.44 111 ARG A CA 1
ATOM 864 C C . ARG A 1 111 ? -0.153 1.502 -3.196 1.00 81.44 111 ARG A C 1
ATOM 866 O O . ARG A 1 111 ? 0.722 1.004 -3.903 1.00 81.44 111 ARG A O 1
ATOM 873 N N . GLN A 1 112 ? -0.433 1.045 -1.978 1.00 88.06 112 GLN A N 1
ATOM 874 C CA . GLN A 1 112 ? 0.243 -0.113 -1.400 1.00 88.06 112 GLN A CA 1
ATOM 875 C C . GLN A 1 112 ? -0.366 -1.402 -1.953 1.00 88.06 112 GLN A C 1
ATOM 877 O O . GLN A 1 112 ? -1.201 -2.041 -1.322 1.00 88.06 112 GLN A O 1
ATOM 882 N N . VAL A 1 113 ? 0.076 -1.795 -3.143 1.00 92.75 113 VAL A N 1
ATOM 883 C CA . VAL A 1 113 ? -0.297 -3.070 -3.761 1.00 92.75 113 VAL A CA 1
ATOM 884 C C . VAL A 1 113 ? 0.658 -4.156 -3.253 1.00 92.75 113 VAL A C 1
ATOM 886 O O . VAL A 1 113 ? 1.875 -3.957 -3.217 1.00 92.75 113 VAL A O 1
ATOM 889 N N . GLN A 1 114 ? 0.134 -5.316 -2.858 1.00 94.88 114 GLN A N 1
ATOM 890 C CA . GLN A 1 114 ? 0.916 -6.492 -2.469 1.00 94.88 114 GLN A CA 1
ATOM 891 C C . GLN A 1 114 ? 0.531 -7.736 -3.271 1.00 94.88 114 GLN A C 1
ATOM 893 O O . GLN A 1 114 ? -0.556 -7.834 -3.829 1.00 94.88 114 GLN A O 1
ATOM 898 N N . LEU A 1 115 ? 1.465 -8.686 -3.340 1.00 96.19 115 LEU A N 1
ATOM 899 C CA . LEU A 1 115 ? 1.206 -9.988 -3.938 1.00 96.19 115 LEU A CA 1
ATOM 900 C C . LEU A 1 115 ? 0.173 -10.711 -3.074 1.00 96.19 115 LEU A C 1
ATOM 902 O O . LEU A 1 115 ? 0.368 -10.856 -1.863 1.00 96.19 115 LEU A O 1
ATOM 906 N N . ILE A 1 116 ? -0.916 -11.137 -3.701 1.00 96.94 116 ILE A N 1
ATOM 907 C CA . ILE A 1 116 ? -1.960 -11.943 -3.078 1.00 96.94 116 ILE A CA 1
ATOM 908 C C . ILE A 1 116 ? -2.122 -13.233 -3.870 1.00 96.94 116 ILE A C 1
ATOM 910 O O . ILE A 1 116 ? -1.989 -13.235 -5.093 1.00 96.94 116 ILE A O 1
ATOM 914 N N . ASP A 1 117 ? -2.403 -14.324 -3.167 1.00 97.19 117 ASP A N 1
ATOM 915 C CA . ASP A 1 117 ? -2.596 -15.623 -3.804 1.00 97.19 117 ASP A CA 1
ATOM 916 C C . ASP A 1 117 ? -3.925 -15.681 -4.557 1.00 97.19 117 ASP A C 1
ATOM 918 O O . ASP A 1 117 ? -4.912 -15.052 -4.160 1.00 97.19 117 ASP A O 1
ATOM 922 N N . THR A 1 118 ? -3.987 -16.529 -5.585 1.00 97.44 118 THR A N 1
ATOM 923 C CA . THR A 1 118 ? -5.189 -16.763 -6.402 1.00 97.44 118 THR A CA 1
ATOM 924 C C . THR A 1 118 ? -6.413 -17.105 -5.553 1.00 97.44 118 THR A C 1
ATOM 926 O O . THR A 1 118 ? -7.506 -16.612 -5.812 1.00 97.44 118 THR A O 1
ATOM 929 N N . LYS A 1 119 ? -6.231 -17.889 -4.479 1.00 97.94 119 LYS A N 1
ATOM 930 C CA . LYS A 1 119 ? -7.317 -18.261 -3.554 1.00 97.94 119 LYS A CA 1
ATOM 931 C C . LYS A 1 119 ? -7.892 -17.054 -2.812 1.00 97.94 119 LYS A C 1
ATOM 933 O O . LYS A 1 119 ? -9.102 -16.959 -2.643 1.00 97.94 119 LYS A O 1
ATOM 938 N N . VAL A 1 120 ? -7.025 -16.143 -2.367 1.00 97.44 120 VAL A N 1
ATOM 939 C CA . VAL A 1 120 ? -7.438 -14.929 -1.650 1.00 97.44 120 VAL A CA 1
ATOM 940 C C . VAL A 1 120 ? -8.150 -13.990 -2.612 1.00 97.44 120 VAL A C 1
ATOM 942 O O . VAL A 1 120 ? -9.213 -13.483 -2.275 1.00 97.44 120 VAL A O 1
ATOM 945 N N . PHE A 1 121 ? -7.613 -13.810 -3.822 1.00 97.31 121 PHE A N 1
ATOM 946 C CA . PHE A 1 121 ? -8.256 -13.010 -4.861 1.00 97.31 121 PHE A CA 1
ATOM 947 C C . PHE A 1 121 ? -9.660 -13.526 -5.190 1.00 97.31 121 PHE A C 1
ATOM 949 O O . PHE A 1 121 ? -10.612 -12.763 -5.084 1.00 97.31 121 PHE A O 1
ATOM 956 N N . ALA A 1 122 ? -9.807 -14.824 -5.476 1.00 97.06 122 ALA A N 1
ATOM 957 C CA . ALA A 1 122 ? -11.104 -15.431 -5.771 1.00 97.06 122 ALA A CA 1
ATOM 958 C C . ALA A 1 122 ? -12.103 -15.291 -4.608 1.00 97.06 122 ALA A C 1
ATOM 960 O O . ALA A 1 122 ? -13.287 -15.056 -4.833 1.00 97.06 122 ALA A O 1
ATOM 961 N N . ALA A 1 123 ? -11.640 -15.397 -3.357 1.00 96.06 123 ALA A N 1
ATOM 962 C CA . ALA A 1 123 ? -12.491 -15.197 -2.185 1.00 96.06 123 ALA A CA 1
ATOM 963 C C . ALA A 1 123 ? -12.983 -13.744 -2.050 1.00 96.06 123 ALA A C 1
ATOM 965 O O . ALA A 1 123 ? -14.128 -13.522 -1.656 1.00 96.06 123 ALA A O 1
ATOM 966 N N . VAL A 1 124 ? -12.130 -12.764 -2.369 1.00 94.38 124 VAL A N 1
ATOM 967 C CA . VAL A 1 124 ? -12.495 -11.340 -2.380 1.00 94.38 124 VAL A CA 1
ATOM 968 C C . VAL A 1 124 ? -13.455 -11.037 -3.530 1.00 94.38 124 VAL A C 1
ATOM 970 O O . VAL A 1 124 ? -14.458 -10.364 -3.309 1.00 94.38 124 VAL A O 1
ATOM 973 N N . ASP A 1 125 ? -13.198 -11.564 -4.724 1.00 94.88 125 ASP A N 1
ATOM 974 C CA . ASP A 1 125 ? -14.040 -11.335 -5.904 1.00 94.88 125 ASP A CA 1
ATOM 975 C C . ASP A 1 125 ? -15.446 -11.921 -5.694 1.00 94.88 125 ASP A C 1
ATOM 977 O O . ASP A 1 125 ? -16.447 -11.209 -5.772 1.00 94.88 125 ASP A O 1
ATOM 981 N N . ALA A 1 126 ? -15.521 -13.164 -5.201 1.00 93.62 126 ALA A N 1
ATOM 982 C CA . ALA A 1 126 ? -16.779 -13.806 -4.825 1.00 93.62 126 ALA A CA 1
ATOM 983 C C . ALA A 1 126 ? -17.541 -13.070 -3.707 1.00 93.62 126 ALA A C 1
ATOM 985 O O . ALA A 1 126 ? -18.749 -13.258 -3.552 1.00 93.62 126 ALA A O 1
ATOM 986 N N . PHE A 1 127 ? -16.863 -12.272 -2.878 1.00 90.12 127 PHE A N 1
ATOM 987 C CA . PHE A 1 127 ? -17.522 -11.428 -1.883 1.00 90.12 127 PHE A CA 1
ATOM 988 C C . PHE A 1 127 ? -18.194 -10.207 -2.528 1.00 90.12 127 PHE A C 1
ATOM 990 O O . PHE A 1 127 ? -19.287 -9.832 -2.101 1.00 90.12 127 PHE A O 1
ATOM 997 N N . PHE A 1 128 ? -17.594 -9.623 -3.568 1.00 88.31 128 PHE A N 1
ATOM 998 C CA . PHE A 1 128 ? -18.174 -8.491 -4.291 1.00 88.31 128 PHE A CA 1
ATOM 999 C C . PHE A 1 128 ? -19.309 -8.909 -5.233 1.00 88.31 128 PHE A C 1
ATOM 1001 O O . PHE A 1 128 ? -20.344 -8.243 -5.243 1.00 88.31 128 PHE A O 1
ATOM 1008 N N . ASP A 1 129 ? -19.188 -10.044 -5.922 1.00 87.56 129 ASP A N 1
ATOM 1009 C CA . ASP A 1 129 ? -20.202 -10.508 -6.885 1.00 87.56 129 ASP A CA 1
ATOM 1010 C C . ASP A 1 129 ? -21.538 -10.898 -6.226 1.00 87.56 129 ASP A C 1
ATOM 1012 O O . ASP A 1 129 ? -22.616 -10.775 -6.813 1.00 87.56 129 ASP A O 1
ATOM 1016 N N . LYS A 1 130 ? -21.508 -11.322 -4.956 1.00 75.62 130 LYS A N 1
ATOM 1017 C CA . LYS A 1 130 ? -22.721 -11.675 -4.197 1.00 75.62 130 LYS A CA 1
ATOM 1018 C C . LYS A 1 130 ? -23.660 -10.494 -3.959 1.00 75.62 130 LYS A C 1
ATOM 1020 O O . LYS A 1 130 ? -24.835 -10.718 -3.680 1.00 75.62 130 LYS A O 1
ATOM 1025 N N . LYS A 1 131 ? -23.173 -9.251 -4.028 1.00 63.81 131 LYS A N 1
ATOM 1026 C CA . LYS A 1 131 ? -23.972 -8.070 -3.671 1.00 63.81 131 LYS A CA 1
ATOM 1027 C C . LYS A 1 131 ? -25.013 -7.713 -4.734 1.00 63.81 131 LYS A C 1
ATOM 1029 O O . LYS A 1 131 ? -26.069 -7.191 -4.380 1.00 63.81 131 LYS A O 1
ATOM 1034 N N . ASP A 1 132 ? -24.755 -8.055 -5.993 1.00 60.03 132 ASP A N 1
ATOM 1035 C CA . ASP A 1 132 ? -25.685 -7.778 -7.094 1.00 60.03 132 ASP A CA 1
ATOM 1036 C C . ASP A 1 132 ? -26.727 -8.891 -7.261 1.00 60.03 132 ASP A C 1
ATOM 1038 O O . ASP A 1 132 ? -27.846 -8.646 -7.711 1.00 60.03 132 ASP A O 1
ATOM 1042 N N . THR A 1 133 ? -26.423 -10.099 -6.776 1.00 54.91 133 THR A N 1
ATOM 1043 C CA . THR A 1 133 ? -27.398 -11.196 -6.678 1.00 54.91 133 THR A CA 1
ATOM 1044 C C . THR A 1 133 ? -28.188 -11.073 -5.375 1.00 54.91 133 THR A C 1
ATOM 1046 O O . THR A 1 133 ? -28.177 -11.954 -4.516 1.00 54.91 133 THR A O 1
ATOM 1049 N N . SER A 1 134 ? -28.858 -9.934 -5.193 1.00 46.50 134 SER A N 1
ATOM 1050 C CA . SER A 1 134 ? -29.791 -9.746 -4.086 1.00 46.50 134 SER A CA 1
ATOM 1051 C C . SER A 1 134 ? -30.867 -10.844 -4.144 1.00 46.50 134 SER A C 1
ATOM 1053 O O . SER A 1 134 ? -31.612 -10.913 -5.126 1.00 46.50 134 SER A O 1
ATOM 1055 N N . PRO A 1 135 ? -31.021 -11.686 -3.103 1.00 53.38 135 PRO A N 1
ATOM 105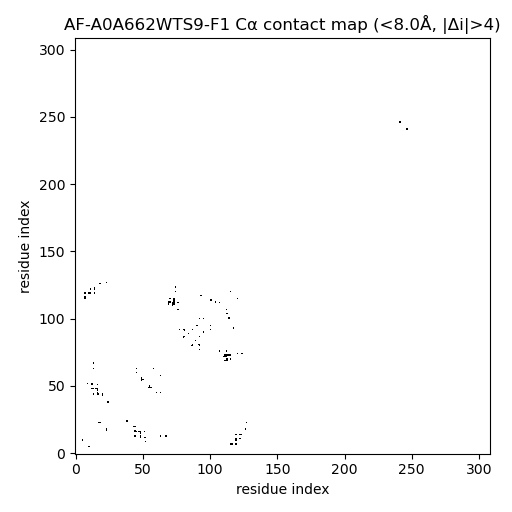6 C CA . PRO A 1 135 ? -32.042 -12.736 -3.065 1.00 53.38 135 PRO A CA 1
ATOM 1057 C C . PRO A 1 135 ? -33.482 -12.188 -2.988 1.00 53.38 135 PRO A C 1
ATOM 1059 O O . PRO A 1 135 ? -34.432 -12.958 -2.874 1.00 53.38 135 PRO A O 1
ATOM 1062 N N . ALA A 1 136 ? -33.677 -10.867 -3.075 1.00 52.12 136 ALA A N 1
ATOM 1063 C CA . ALA A 1 136 ? -34.983 -10.217 -3.009 1.00 52.12 136 ALA A CA 1
ATOM 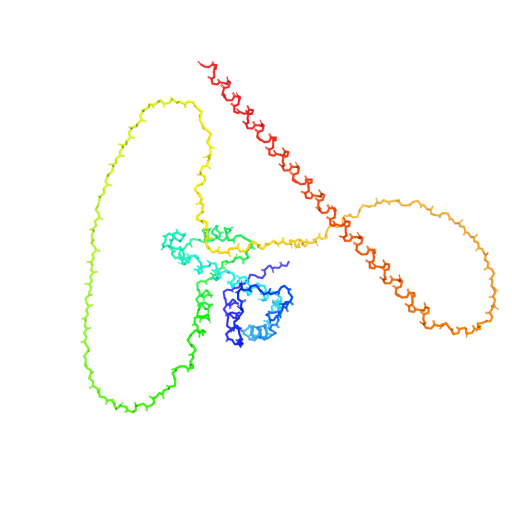1064 C C . ALA A 1 136 ? -35.879 -10.429 -4.251 1.00 52.12 136 ALA A C 1
ATOM 1066 O O . ALA A 1 136 ? -37.040 -10.030 -4.214 1.00 52.12 136 ALA A O 1
ATOM 1067 N N . ALA A 1 137 ? -35.389 -11.051 -5.332 1.00 51.75 137 ALA A N 1
ATOM 1068 C CA . ALA A 1 137 ? -36.159 -11.224 -6.574 1.00 51.75 137 ALA A CA 1
ATOM 1069 C C . ALA A 1 137 ? -36.596 -12.667 -6.893 1.00 51.75 137 ALA A C 1
ATOM 1071 O O . ALA A 1 137 ? -37.296 -12.874 -7.882 1.00 51.75 137 ALA A O 1
ATOM 1072 N N . VAL A 1 138 ? -36.260 -13.663 -6.065 1.00 51.75 138 VAL A N 1
ATOM 1073 C CA . VAL A 1 138 ? -36.763 -15.039 -6.239 1.00 51.75 138 VAL A CA 1
ATOM 1074 C C . VAL A 1 138 ? -37.630 -15.415 -5.046 1.00 51.75 138 VAL A C 1
ATOM 1076 O O . VAL A 1 138 ? -37.332 -16.327 -4.281 1.00 51.75 138 VAL A O 1
ATOM 1079 N N . ALA A 1 139 ? -38.746 -14.702 -4.886 1.00 52.12 139 ALA A N 1
ATOM 1080 C CA . ALA A 1 139 ? -39.890 -15.312 -4.231 1.00 52.12 139 ALA A CA 1
ATOM 1081 C C . ALA A 1 139 ? -40.296 -16.520 -5.099 1.00 52.12 139 ALA A C 1
ATOM 1083 O O . ALA A 1 139 ? -40.620 -16.325 -6.276 1.00 52.12 139 ALA A O 1
ATOM 1084 N N . PRO A 1 140 ? -40.264 -17.759 -4.577 1.00 48.25 140 PRO A N 1
ATOM 1085 C CA . PRO A 1 140 ? -40.744 -18.915 -5.310 1.00 48.25 140 PRO A CA 1
ATOM 1086 C C . PRO A 1 140 ? -42.246 -18.728 -5.504 1.00 48.25 140 PRO A C 1
ATOM 1088 O O . PRO A 1 140 ? -43.051 -18.979 -4.607 1.00 48.25 140 PRO A O 1
ATOM 1091 N N . LYS A 1 141 ? -42.643 -18.245 -6.684 1.00 52.25 141 LYS A N 1
ATOM 1092 C CA . LYS A 1 141 ? -44.026 -18.334 -7.130 1.00 52.25 141 LYS A CA 1
ATOM 1093 C C . LYS A 1 141 ? -44.288 -19.824 -7.301 1.00 52.25 141 LYS A C 1
ATOM 1095 O O . LYS A 1 141 ? -43.916 -20.411 -8.310 1.00 52.25 141 LYS A O 1
ATOM 1100 N N . MET A 1 142 ? -44.835 -20.433 -6.253 1.00 48.34 142 MET A N 1
ATOM 1101 C CA . MET A 1 142 ? -45.269 -21.820 -6.231 1.00 48.34 142 MET A CA 1
ATOM 1102 C C . MET A 1 142 ? -46.315 -22.018 -7.331 1.00 48.34 142 MET A C 1
ATOM 1104 O O . MET A 1 142 ? -47.507 -21.820 -7.121 1.00 48.34 142 MET A O 1
ATOM 1108 N N . ALA A 1 143 ? -45.858 -22.372 -8.525 1.00 47.50 143 ALA A N 1
ATOM 1109 C CA . ALA A 1 143 ? -46.676 -23.001 -9.538 1.00 47.50 143 ALA A CA 1
ATOM 1110 C C . ALA A 1 143 ? -46.382 -24.495 -9.442 1.00 47.50 143 ALA A C 1
ATOM 1112 O O . ALA A 1 143 ? -45.345 -24.981 -9.886 1.00 47.50 143 ALA A O 1
ATOM 1113 N N . ALA A 1 144 ? -47.295 -25.197 -8.778 1.00 54.50 144 ALA A N 1
ATOM 1114 C CA . ALA A 1 144 ? -47.365 -26.641 -8.767 1.00 54.50 144 ALA A CA 1
ATOM 1115 C C . ALA A 1 144 ? -47.423 -27.161 -10.211 1.00 54.50 144 ALA A C 1
ATOM 1117 O O . ALA A 1 144 ? -48.438 -27.000 -10.884 1.00 54.50 144 ALA A O 1
ATOM 1118 N N . VAL A 1 145 ? -46.349 -27.792 -10.682 1.00 53.97 145 VAL A N 1
ATOM 1119 C CA . VAL A 1 145 ? -46.380 -28.633 -11.880 1.00 53.97 145 VAL A CA 1
ATOM 1120 C C . VAL A 1 145 ? -45.619 -29.914 -11.567 1.00 53.97 145 VAL A C 1
ATOM 1122 O O . VAL A 1 145 ? -44.478 -29.898 -11.113 1.00 53.97 145 VAL A O 1
ATOM 1125 N N . ALA A 1 146 ? -46.341 -31.017 -11.731 1.00 62.09 146 ALA A N 1
ATOM 1126 C CA . ALA A 1 146 ? -45.956 -32.378 -11.405 1.00 62.09 146 ALA A CA 1
ATOM 1127 C C . ALA A 1 146 ? -44.741 -32.878 -12.215 1.00 62.09 146 ALA A C 1
ATOM 1129 O O . ALA A 1 146 ? -44.543 -32.442 -13.351 1.00 62.09 146 ALA A O 1
ATOM 1130 N N . PRO A 1 147 ? -43.966 -33.841 -11.682 1.00 53.75 147 PRO A N 1
ATOM 1131 C CA . PRO A 1 147 ? -42.843 -34.425 -12.396 1.00 53.75 147 PRO A CA 1
ATOM 1132 C C . PRO A 1 147 ? -43.333 -35.452 -13.424 1.00 53.75 147 PRO A C 1
ATOM 1134 O O . PRO A 1 147 ? -44.075 -36.379 -13.091 1.00 53.75 147 PRO A O 1
ATOM 1137 N N . LYS A 1 148 ? -42.872 -35.320 -14.670 1.00 47.78 148 LYS A N 1
ATOM 1138 C CA . LYS A 1 148 ? -42.913 -36.396 -15.662 1.00 47.78 148 LYS A CA 1
ATOM 1139 C C . LYS A 1 148 ? -41.485 -36.682 -16.113 1.00 47.78 148 LYS A C 1
ATOM 1141 O O . LYS A 1 148 ? -40.806 -35.807 -16.635 1.00 47.78 148 LYS A O 1
ATOM 1146 N N . ALA A 1 149 ? -41.055 -37.902 -15.819 1.00 57.88 149 ALA A N 1
ATOM 1147 C CA . ALA A 1 149 ? -39.787 -38.491 -16.214 1.00 57.88 149 ALA A CA 1
ATOM 1148 C C . ALA A 1 149 ? -39.678 -38.654 -17.737 1.00 57.88 149 ALA A C 1
ATOM 1150 O O . ALA A 1 149 ? -40.696 -38.944 -18.369 1.00 57.88 149 ALA A O 1
ATOM 1151 N N . SER A 1 150 ? -38.458 -38.515 -18.272 1.00 47.94 150 SER A N 1
ATOM 1152 C CA . SER A 1 150 ? -37.835 -39.190 -19.442 1.00 47.94 150 SER A CA 1
ATOM 1153 C C . SER A 1 150 ? -36.484 -38.477 -19.706 1.00 47.94 150 SER A C 1
ATOM 1155 O O . SER A 1 150 ? -36.473 -37.252 -19.630 1.00 47.94 150 SER A O 1
ATOM 1157 N N . ILE A 1 151 ? -35.305 -39.135 -19.719 1.00 56.34 151 ILE A N 1
ATOM 1158 C CA . ILE A 1 151 ? -34.730 -39.978 -20.811 1.00 56.34 151 ILE A CA 1
ATOM 1159 C C . ILE A 1 151 ? -34.469 -39.037 -22.022 1.00 56.34 151 ILE A C 1
ATOM 1161 O O . ILE A 1 151 ? -35.424 -38.388 -22.430 1.00 56.34 151 ILE A O 1
ATOM 1165 N N . GLU A 1 152 ? -33.268 -38.736 -22.550 1.00 56.00 152 GLU A N 1
ATOM 1166 C CA . GLU A 1 152 ? -32.049 -39.469 -23.012 1.00 56.00 152 GLU A CA 1
ATOM 1167 C C . GLU A 1 152 ? -30.843 -38.480 -22.946 1.00 56.00 152 GLU A C 1
ATOM 1169 O O . GLU A 1 152 ? -31.065 -37.271 -22.898 1.00 56.00 152 GLU A O 1
ATOM 1174 N N . ASP A 1 153 ? -29.594 -38.866 -22.655 1.00 50.53 153 ASP A N 1
ATOM 1175 C CA . ASP A 1 153 ? -28.586 -39.499 -23.539 1.00 50.53 153 ASP A CA 1
ATOM 1176 C C . ASP A 1 153 ? -28.313 -38.693 -24.827 1.00 50.53 153 ASP A C 1
ATOM 1178 O O . ASP A 1 153 ? -29.150 -38.705 -25.716 1.00 50.53 153 ASP A O 1
ATOM 1182 N N . GLU A 1 154 ? -27.168 -37.996 -24.913 1.00 58.00 154 GLU A N 1
ATOM 1183 C CA . GLU A 1 154 ? -26.445 -37.750 -26.177 1.00 58.00 154 GLU A CA 1
ATOM 1184 C C . GLU A 1 154 ? -24.974 -37.369 -25.914 1.00 58.00 154 GLU A C 1
ATOM 1186 O O . GLU A 1 154 ? -24.650 -36.393 -25.230 1.00 58.00 154 GLU A O 1
ATOM 1191 N N . GLU A 1 155 ? -24.104 -38.207 -26.479 1.00 52.22 155 GLU A N 1
ATOM 1192 C CA . GLU A 1 155 ? -22.702 -37.974 -26.815 1.00 52.22 155 GLU A CA 1
ATOM 1193 C C . GLU A 1 155 ? -22.552 -36.793 -27.788 1.00 52.22 155 GLU A C 1
ATOM 1195 O O . GLU A 1 155 ? -23.355 -36.650 -28.704 1.00 52.22 155 GLU A O 1
ATOM 1200 N N . SER A 1 156 ? -21.468 -36.016 -27.686 1.00 49.59 156 SER A N 1
ATOM 1201 C CA . SER A 1 156 ? -20.917 -35.331 -28.866 1.00 49.59 156 SER A CA 1
ATOM 1202 C C . SER A 1 156 ? -19.439 -34.973 -28.674 1.00 49.59 156 SER A C 1
ATOM 1204 O O . SER A 1 156 ? -19.098 -34.008 -27.991 1.00 49.59 156 SER A O 1
ATOM 1206 N N . GLU A 1 157 ? -18.614 -35.847 -29.241 1.00 52.56 157 GLU A N 1
ATOM 1207 C CA . GLU A 1 157 ? -17.496 -35.607 -30.163 1.00 52.56 157 GLU A CA 1
ATOM 1208 C C . GLU A 1 157 ? -16.384 -34.584 -29.857 1.00 52.56 157 GLU A C 1
ATOM 1210 O O . GLU A 1 157 ? -16.570 -33.401 -29.575 1.00 52.56 157 GLU A O 1
ATOM 1215 N N . GLU A 1 158 ? -15.182 -35.137 -30.007 1.00 48.81 158 GLU A N 1
ATOM 1216 C CA . GLU A 1 158 ? -13.858 -34.542 -30.080 1.00 48.81 158 GLU A CA 1
ATOM 1217 C C . GLU A 1 158 ? -13.684 -33.769 -31.399 1.00 48.81 158 GLU A C 1
ATOM 1219 O O . GLU A 1 158 ? -14.061 -34.271 -32.454 1.00 48.81 158 GLU A O 1
ATOM 1224 N N . GLU A 1 159 ? -13.024 -32.607 -31.374 1.00 59.62 159 GLU A N 1
ATOM 1225 C CA . GLU A 1 159 ? -12.352 -32.081 -32.570 1.00 59.62 159 GLU A CA 1
ATOM 1226 C C . GLU A 1 159 ? -10.904 -31.683 -32.248 1.00 59.62 159 GLU A C 1
ATOM 1228 O O . GLU A 1 159 ? -10.622 -30.736 -31.507 1.00 59.62 159 GLU A O 1
ATOM 1233 N N . GLU A 1 160 ? -9.989 -32.460 -32.831 1.00 52.38 160 GLU A N 1
ATOM 1234 C CA . GLU A 1 160 ? -8.603 -32.110 -33.127 1.00 52.38 160 GLU A CA 1
ATOM 1235 C C . GLU A 1 160 ? -8.538 -31.116 -34.301 1.00 52.38 160 GLU A C 1
ATOM 1237 O O . GLU A 1 160 ? -9.172 -31.303 -35.336 1.00 52.38 160 GLU A O 1
ATOM 1242 N N . SER A 1 161 ? -7.669 -30.114 -34.192 1.00 52.84 161 SER A N 1
ATOM 1243 C CA . SER A 1 161 ? -7.084 -29.389 -35.332 1.00 52.84 161 SER A CA 1
ATOM 1244 C C . SER A 1 161 ? -5.710 -28.906 -34.861 1.00 52.84 161 SER A C 1
ATOM 1246 O O . SER A 1 161 ? -5.637 -28.151 -33.890 1.00 52.84 161 SER A O 1
ATOM 1248 N N . ASP A 1 162 ? -4.580 -29.477 -35.270 1.00 45.28 162 ASP A N 1
ATOM 1249 C CA . ASP A 1 162 ? -3.953 -29.601 -36.598 1.00 45.28 162 ASP A CA 1
ATOM 1250 C C . ASP A 1 162 ? -3.548 -28.267 -37.265 1.00 45.28 162 ASP A C 1
ATOM 1252 O O . ASP A 1 162 ? -4.164 -27.217 -37.110 1.00 45.28 162 ASP A O 1
ATOM 1256 N N . ALA A 1 163 ? -2.401 -28.358 -37.926 1.00 48.25 163 ALA A N 1
ATOM 1257 C CA . ALA A 1 163 ? -1.344 -27.408 -38.208 1.00 48.25 163 ALA A CA 1
ATOM 1258 C C . ALA A 1 163 ? -1.662 -26.178 -39.075 1.00 48.25 163 ALA A C 1
ATOM 1260 O O . ALA A 1 163 ? -2.506 -26.182 -39.963 1.00 48.25 163 ALA A O 1
ATOM 1261 N N . SER A 1 164 ? -0.821 -25.151 -38.920 1.00 51.06 164 SER A N 1
ATOM 1262 C CA . SER A 1 164 ? -0.157 -24.460 -40.044 1.00 51.06 164 SER A CA 1
ATOM 1263 C C . SER A 1 164 ? 0.993 -23.598 -39.486 1.00 51.06 164 SER A C 1
ATOM 1265 O O . SER A 1 164 ? 0.842 -22.964 -38.447 1.00 51.06 164 SER A O 1
ATOM 1267 N N . ASP A 1 165 ? 2.242 -23.677 -39.941 1.00 54.19 165 ASP A N 1
ATOM 1268 C CA . ASP A 1 165 ? 2.839 -23.629 -41.288 1.00 54.19 165 ASP A CA 1
ATOM 1269 C C . ASP A 1 165 ? 3.341 -22.212 -41.655 1.00 54.19 165 ASP A C 1
ATOM 1271 O O . ASP A 1 165 ? 2.580 -21.264 -41.823 1.00 54.19 165 ASP A O 1
ATOM 1275 N N . LEU A 1 166 ? 4.677 -22.124 -41.678 1.00 50.31 166 LEU A N 1
ATOM 1276 C CA . LEU A 1 166 ? 5.609 -21.234 -42.382 1.00 50.31 166 LEU A CA 1
ATOM 1277 C C . LEU A 1 166 ? 5.193 -19.797 -42.771 1.00 50.31 166 LEU A C 1
ATOM 1279 O O . LEU A 1 166 ? 4.319 -19.574 -43.608 1.00 50.31 166 LEU A O 1
ATOM 1283 N N . LYS A 1 167 ? 6.046 -18.826 -42.391 1.00 49.88 167 LYS A N 1
ATOM 1284 C CA . LYS A 1 167 ? 6.619 -17.908 -43.395 1.00 49.88 167 LYS A CA 1
ATOM 1285 C C . LYS A 1 167 ? 7.937 -17.247 -42.989 1.00 49.88 167 LYS A C 1
ATOM 1287 O O . LYS A 1 167 ? 8.023 -16.484 -42.030 1.00 49.88 167 LYS A O 1
ATOM 1292 N N . GLU A 1 168 ? 8.927 -17.568 -43.811 1.00 43.81 168 GLU A N 1
ATOM 1293 C CA . GLU A 1 168 ? 10.255 -16.990 -43.964 1.00 43.81 168 GLU A CA 1
ATOM 1294 C C . GLU A 1 168 ? 10.272 -15.494 -44.324 1.00 43.81 168 GLU A C 1
ATOM 1296 O O . GLU A 1 168 ? 9.394 -14.968 -45.006 1.00 43.81 168 GLU A O 1
ATOM 1301 N N . GLU A 1 169 ? 11.365 -14.877 -43.875 1.00 46.66 169 GLU A N 1
ATOM 1302 C CA . GLU A 1 169 ? 12.243 -13.915 -44.551 1.00 46.66 169 GLU A CA 1
ATOM 1303 C C . GLU A 1 169 ? 11.668 -12.733 -45.349 1.00 46.66 169 GLU A C 1
ATOM 1305 O O . GLU A 1 169 ? 11.110 -12.854 -46.440 1.00 46.66 169 GLU A O 1
ATOM 1310 N N . LYS A 1 170 ? 12.062 -11.529 -44.910 1.00 48.91 170 LYS A N 1
ATOM 1311 C CA . LYS A 1 170 ? 12.478 -10.484 -45.850 1.00 48.91 170 LYS A CA 1
ATOM 1312 C C . LYS A 1 170 ? 13.586 -9.615 -45.263 1.00 48.91 170 LYS A C 1
ATOM 1314 O O . LYS A 1 170 ? 13.342 -8.705 -44.474 1.00 48.91 170 LYS A O 1
ATOM 1319 N N . ALA A 1 171 ? 14.811 -9.899 -45.694 1.00 54.06 171 ALA A N 1
ATOM 1320 C CA . ALA A 1 171 ? 15.929 -8.975 -45.615 1.00 54.06 171 ALA A CA 1
ATOM 1321 C C . ALA A 1 171 ? 15.630 -7.737 -46.476 1.00 54.06 171 ALA A C 1
ATOM 1323 O O . ALA A 1 171 ? 15.280 -7.858 -47.652 1.00 54.06 171 ALA A O 1
ATOM 1324 N N . ILE A 1 172 ? 15.786 -6.545 -45.902 1.00 44.31 172 ILE A N 1
ATOM 1325 C CA . ILE A 1 172 ? 15.842 -5.296 -46.661 1.00 44.31 172 ILE A CA 1
ATOM 1326 C C . ILE A 1 172 ? 17.106 -4.567 -46.222 1.00 44.31 172 ILE A C 1
ATOM 1328 O O . ILE A 1 172 ? 17.172 -3.947 -45.164 1.00 44.31 172 ILE A O 1
ATOM 1332 N N . SER A 1 173 ? 18.123 -4.726 -47.060 1.00 54.16 173 SER A N 1
ATOM 1333 C CA . SER A 1 173 ? 19.273 -3.842 -47.169 1.00 54.16 173 SER A CA 1
ATOM 1334 C C . SER A 1 173 ? 18.787 -2.452 -47.593 1.00 54.16 173 SER A C 1
ATOM 1336 O O . SER A 1 173 ? 18.074 -2.342 -48.590 1.00 54.16 173 SER A O 1
ATOM 1338 N N . SER A 1 174 ? 19.162 -1.404 -46.860 1.00 53.88 174 SER A N 1
ATOM 1339 C CA . SER A 1 174 ? 19.125 -0.034 -47.378 1.00 53.88 174 SER A CA 1
ATOM 1340 C C . SER A 1 174 ? 20.317 0.747 -46.843 1.00 53.88 174 SER A C 1
ATOM 1342 O O . SER A 1 174 ? 20.342 1.225 -45.711 1.00 53.88 174 SER A O 1
ATOM 1344 N N . ASP A 1 175 ? 21.310 0.803 -47.715 1.00 48.88 175 ASP A N 1
ATOM 1345 C CA . ASP A 1 175 ? 22.483 1.661 -47.729 1.00 48.88 175 ASP A CA 1
ATOM 1346 C C . ASP A 1 175 ? 22.094 3.116 -48.078 1.00 48.88 175 ASP A C 1
ATOM 1348 O O . ASP A 1 175 ? 21.180 3.331 -48.876 1.00 48.88 175 ASP A O 1
ATOM 1352 N N . GLY A 1 176 ? 22.807 4.100 -47.511 1.00 43.09 176 GLY A N 1
ATOM 1353 C CA . GLY A 1 176 ? 22.926 5.449 -48.088 1.00 43.09 176 GLY A CA 1
ATOM 1354 C C . GLY A 1 176 ? 22.387 6.662 -47.302 1.00 43.09 176 GLY A C 1
ATOM 1355 O O . GLY A 1 176 ? 21.188 6.903 -47.267 1.00 43.09 176 GLY A O 1
ATOM 1356 N N . GLY A 1 177 ? 23.323 7.512 -46.840 1.00 38.38 177 GLY A N 1
ATOM 1357 C CA . GLY A 1 177 ? 23.212 8.990 -46.807 1.00 38.38 177 GLY A CA 1
ATOM 1358 C C . GLY A 1 177 ? 22.519 9.615 -45.585 1.00 38.38 177 GLY A C 1
ATOM 1359 O O . GLY A 1 177 ? 21.313 9.522 -45.444 1.00 38.38 177 GLY A O 1
ATOM 1360 N N . LYS A 1 178 ? 23.227 10.203 -44.611 1.00 51.09 178 LYS A N 1
ATOM 1361 C CA . LYS A 1 178 ? 23.848 11.547 -44.637 1.00 51.09 178 LYS A CA 1
ATOM 1362 C C . LYS A 1 178 ? 22.814 12.677 -44.769 1.00 51.09 178 LYS A C 1
ATOM 1364 O O . LYS A 1 178 ? 22.586 13.146 -45.875 1.00 51.09 178 LYS A O 1
ATOM 1369 N N . ASP A 1 179 ? 22.290 13.150 -43.639 1.00 43.69 179 ASP A N 1
ATOM 1370 C CA . ASP A 1 179 ? 21.972 14.571 -43.470 1.00 43.69 179 ASP A CA 1
ATOM 1371 C C . ASP A 1 179 ? 21.991 14.969 -41.988 1.00 43.69 179 ASP A C 1
ATOM 1373 O O . ASP A 1 179 ? 21.677 14.170 -41.102 1.00 43.69 179 ASP A O 1
ATOM 1377 N N . GLU A 1 180 ? 22.467 16.181 -41.737 1.00 54.38 180 GLU A N 1
ATOM 1378 C CA . GLU A 1 180 ? 22.689 16.760 -40.422 1.00 54.38 180 GLU A CA 1
ATOM 1379 C C . GLU A 1 180 ? 21.403 17.362 -39.851 1.00 54.38 180 GLU A C 1
ATOM 1381 O O . GLU A 1 180 ? 20.664 18.051 -40.541 1.00 54.38 180 GLU A O 1
ATOM 1386 N N . GLY A 1 181 ? 21.217 17.189 -38.542 1.00 51.56 181 GLY A N 1
ATOM 1387 C CA . GLY A 1 181 ? 20.443 18.120 -37.730 1.00 51.56 181 GLY A CA 1
ATOM 1388 C C . GLY A 1 181 ? 18.931 17.941 -37.770 1.00 51.56 181 GLY A C 1
ATOM 1389 O O . GLY A 1 181 ? 18.238 18.700 -38.430 1.00 51.56 181 GLY A O 1
ATOM 1390 N N . ASP A 1 182 ? 18.406 17.074 -36.908 1.00 40.56 182 ASP A N 1
ATOM 1391 C CA . ASP A 1 182 ? 17.224 17.463 -36.146 1.00 40.56 182 ASP A CA 1
ATOM 1392 C C . ASP A 1 182 ? 17.147 16.701 -34.821 1.00 40.56 182 ASP A C 1
ATOM 1394 O O . ASP A 1 182 ? 17.684 15.610 -34.635 1.00 40.56 182 ASP A O 1
ATOM 1398 N N . SER A 1 183 ? 16.527 17.362 -33.869 1.00 49.88 183 SER A N 1
ATOM 1399 C CA . SER A 1 183 ? 16.481 17.075 -32.451 1.00 49.88 183 SER A CA 1
ATOM 1400 C C . SER A 1 183 ? 15.864 15.699 -32.181 1.00 49.88 183 SER A C 1
ATOM 1402 O O . SER A 1 183 ? 14.672 15.500 -32.404 1.00 49.88 183 SER A O 1
ATOM 1404 N N . GLU A 1 184 ? 16.639 14.752 -31.639 1.00 41.25 184 GLU A N 1
ATOM 1405 C CA . GLU A 1 184 ? 16.088 13.518 -31.062 1.00 41.25 184 GLU A CA 1
ATOM 1406 C C . GLU A 1 184 ? 15.276 13.845 -29.794 1.00 41.25 184 GLU A C 1
ATOM 1408 O O . GLU A 1 184 ? 15.694 13.627 -28.654 1.00 41.25 184 GLU A O 1
ATOM 1413 N N . GLU A 1 185 ? 14.048 14.325 -29.997 1.00 46.94 185 GLU A N 1
ATOM 1414 C CA . GLU A 1 185 ? 12.919 13.927 -29.174 1.00 46.94 185 GLU A CA 1
ATOM 1415 C C . GLU A 1 185 ? 12.880 12.399 -29.185 1.00 46.94 185 GLU A C 1
ATOM 1417 O O . GLU A 1 185 ? 12.317 11.754 -30.073 1.00 46.94 185 GLU A O 1
ATOM 1422 N N . ARG A 1 186 ? 13.501 11.799 -28.167 1.00 46.25 186 ARG A N 1
ATOM 1423 C CA . ARG A 1 186 ? 13.210 10.433 -27.755 1.00 46.25 186 ARG A CA 1
ATOM 1424 C C . ARG A 1 186 ? 11.709 10.346 -27.524 1.00 46.25 186 ARG A C 1
ATOM 1426 O O . ARG A 1 186 ? 11.219 10.633 -26.432 1.00 46.25 186 ARG A O 1
ATOM 1433 N N . ARG A 1 187 ? 10.990 9.919 -28.560 1.00 44.59 187 ARG A N 1
ATOM 1434 C CA . ARG A 1 187 ? 9.628 9.410 -28.489 1.00 44.59 187 ARG A CA 1
ATOM 1435 C C . ARG A 1 187 ? 9.665 8.175 -27.599 1.00 44.59 187 ARG A C 1
ATOM 1437 O O . ARG A 1 187 ? 9.703 7.041 -28.071 1.00 44.59 187 ARG A O 1
ATOM 1444 N N . GLN A 1 188 ? 9.667 8.395 -26.284 1.00 46.06 188 GLN A N 1
ATOM 1445 C CA . GLN A 1 188 ? 9.050 7.454 -25.370 1.00 46.06 188 GLN A CA 1
ATOM 1446 C C . GLN A 1 188 ? 7.669 7.208 -25.959 1.00 46.06 188 GLN A C 1
ATOM 1448 O O . GLN A 1 188 ? 6.871 8.143 -26.064 1.00 46.06 188 GLN A O 1
ATOM 1453 N N . LYS A 1 189 ? 7.419 5.981 -26.432 1.00 36.50 189 LYS A N 1
ATOM 1454 C CA . LYS A 1 189 ? 6.058 5.562 -26.752 1.00 36.50 189 LYS A CA 1
ATOM 1455 C C . LYS A 1 189 ? 5.233 5.953 -25.526 1.00 36.50 189 LYS A C 1
ATOM 1457 O O . LYS A 1 189 ? 5.603 5.521 -24.431 1.00 36.50 189 LYS A O 1
ATOM 1462 N N . PRO A 1 190 ? 4.230 6.837 -25.656 1.00 40.75 190 PRO A N 1
ATOM 1463 C CA . PRO A 1 190 ? 3.426 7.211 -24.515 1.00 40.75 190 PRO A CA 1
ATOM 1464 C C . PRO A 1 190 ? 2.848 5.907 -23.989 1.00 40.75 190 PRO A C 1
ATOM 1466 O O . PRO A 1 190 ? 2.113 5.230 -24.707 1.00 40.75 190 PRO A O 1
ATOM 1469 N N . TYR A 1 191 ? 3.239 5.523 -22.771 1.00 43.50 191 TYR A N 1
ATOM 1470 C CA . TYR A 1 191 ? 2.516 4.494 -22.041 1.00 43.50 191 TYR A CA 1
ATOM 1471 C C . TYR A 1 191 ? 1.030 4.834 -22.180 1.00 43.50 191 TYR A C 1
ATOM 1473 O O . TYR A 1 191 ? 0.701 6.025 -22.057 1.00 43.50 191 TYR A O 1
ATOM 1481 N N . PRO A 1 192 ? 0.163 3.858 -22.514 1.00 41.41 192 PRO A N 1
ATOM 1482 C CA . PRO A 1 192 ? -1.260 4.110 -22.656 1.00 41.41 192 PRO A CA 1
ATOM 1483 C C . PRO A 1 192 ? -1.694 4.875 -21.414 1.00 41.41 192 PRO A C 1
ATOM 1485 O O . PRO A 1 192 ? -1.571 4.396 -20.286 1.00 41.41 192 PRO A O 1
ATOM 1488 N N . LYS A 1 193 ? -2.067 6.144 -21.616 1.00 47.09 193 LYS A N 1
ATOM 1489 C CA . LYS A 1 193 ? -2.567 6.995 -20.545 1.00 47.09 193 LYS A CA 1
ATOM 1490 C C . LYS A 1 193 ? -3.859 6.330 -20.126 1.00 47.09 193 LYS A C 1
ATOM 1492 O O . LYS A 1 193 ? -4.866 6.497 -20.811 1.00 47.09 193 LYS A O 1
ATOM 1497 N N . PHE A 1 194 ? -3.787 5.523 -19.073 1.00 46.66 194 PHE A N 1
ATOM 1498 C CA . PHE A 1 194 ? -4.921 4.812 -18.520 1.00 46.66 194 PHE A CA 1
ATOM 1499 C C . PHE A 1 194 ? -6.030 5.845 -18.317 1.00 46.66 194 PHE A C 1
ATOM 1501 O O . PHE A 1 194 ? -5.923 6.726 -17.466 1.00 46.66 194 PHE A O 1
ATOM 1508 N N . ARG A 1 195 ? -7.064 5.792 -19.164 1.00 43.91 195 ARG A N 1
ATOM 1509 C CA . ARG A 1 195 ? -8.168 6.767 -19.217 1.00 43.91 195 ARG A CA 1
ATOM 1510 C C . ARG A 1 195 ? -9.185 6.566 -18.087 1.00 43.91 195 ARG A C 1
ATOM 1512 O O . ARG A 1 195 ? -10.300 7.067 -18.159 1.00 43.91 195 ARG A O 1
ATOM 1519 N N . GLY A 1 196 ? -8.796 5.869 -17.026 1.00 38.16 196 GLY A N 1
ATOM 1520 C CA . GLY A 1 196 ? -9.431 5.992 -15.723 1.00 38.16 196 GLY A CA 1
ATOM 1521 C C . GLY A 1 196 ? -8.965 7.294 -15.083 1.00 38.16 196 GLY A C 1
ATOM 1522 O O . GLY A 1 196 ? -7.777 7.592 -15.072 1.00 38.16 196 GLY A O 1
ATOM 1523 N N . SER A 1 197 ? -9.894 8.101 -14.585 1.00 42.88 197 SER A N 1
ATOM 1524 C CA . SER A 1 197 ? -9.595 9.301 -13.804 1.00 42.88 197 SER A CA 1
ATOM 1525 C C . SER A 1 197 ? -8.812 8.915 -12.538 1.00 42.88 197 SER A C 1
ATOM 1527 O O . SER A 1 197 ? -9.390 8.625 -11.493 1.00 42.88 197 SER A O 1
ATOM 1529 N N . TRP A 1 198 ? -7.483 8.845 -12.630 1.00 41.09 198 TRP A N 1
ATOM 1530 C CA . TRP A 1 198 ? -6.617 8.607 -11.481 1.00 41.09 198 TRP A CA 1
ATOM 1531 C C . TRP A 1 198 ? -6.384 9.936 -10.784 1.00 41.09 198 TRP A C 1
ATOM 1533 O O . TRP A 1 198 ? -5.546 10.743 -11.179 1.00 41.09 198 TRP A O 1
ATOM 1543 N N . ILE A 1 199 ? -7.193 10.175 -9.759 1.00 44.97 199 ILE A N 1
ATOM 1544 C CA . ILE A 1 199 ? -7.065 11.305 -8.848 1.00 44.97 199 ILE A CA 1
ATOM 1545 C C . ILE A 1 199 ? -5.678 11.223 -8.201 1.00 44.97 199 ILE A C 1
ATOM 1547 O O . ILE A 1 199 ? -5.418 10.342 -7.380 1.00 44.97 199 ILE A O 1
ATOM 1551 N N . SER A 1 200 ? -4.786 12.136 -8.588 1.00 37.78 200 SER A N 1
ATOM 1552 C CA . SER A 1 200 ? -3.525 12.393 -7.900 1.00 37.78 200 SER A CA 1
ATOM 1553 C C . SER A 1 200 ? -3.825 12.749 -6.447 1.00 37.78 200 SER A C 1
ATOM 1555 O O . SER A 1 200 ? -4.281 13.846 -6.135 1.00 37.78 200 SER A O 1
ATOM 1557 N N . ARG A 1 201 ? -3.611 11.787 -5.551 1.00 44.66 201 ARG A N 1
ATOM 1558 C CA . ARG A 1 201 ? -3.593 12.008 -4.110 1.00 44.66 201 ARG A CA 1
ATOM 1559 C C . ARG A 1 201 ? -2.251 12.653 -3.784 1.00 44.66 201 ARG A C 1
ATOM 1561 O O . ARG A 1 201 ? -1.228 11.976 -3.817 1.00 44.66 201 ARG A O 1
ATOM 1568 N N . GLU A 1 202 ? -2.249 13.956 -3.523 1.00 37.50 202 GLU A N 1
ATOM 1569 C CA . GLU A 1 202 ? -1.109 14.639 -2.908 1.00 37.50 202 GLU A CA 1
ATOM 1570 C C . GLU A 1 202 ? -0.883 14.025 -1.518 1.00 37.50 202 GLU A C 1
ATOM 1572 O O . GLU A 1 202 ? -1.604 14.304 -0.560 1.00 37.50 202 GLU A O 1
ATOM 1577 N N . GLU A 1 203 ? 0.069 13.100 -1.415 1.00 41.81 203 GLU A N 1
ATOM 1578 C CA . GLU A 1 203 ? 0.450 12.496 -0.144 1.00 41.81 203 GLU A CA 1
ATOM 1579 C C . GLU A 1 203 ? 1.400 13.425 0.612 1.00 41.81 203 GLU A C 1
ATOM 1581 O O . GLU A 1 203 ? 2.578 13.570 0.287 1.00 41.81 203 GLU A O 1
ATOM 1586 N N . THR A 1 204 ? 0.892 14.029 1.686 1.00 39.41 204 THR A N 1
ATOM 1587 C CA . THR A 1 204 ? 1.718 14.554 2.774 1.00 39.41 204 THR A CA 1
ATOM 1588 C C . THR A 1 204 ? 2.364 13.371 3.498 1.00 39.41 204 THR A C 1
ATOM 1590 O O . THR A 1 204 ? 1.759 12.762 4.385 1.00 39.41 204 THR A O 1
ATOM 1593 N N . SER A 1 205 ? 3.575 13.018 3.072 1.00 37.75 205 SER A N 1
ATOM 1594 C CA . SER A 1 205 ? 4.406 11.973 3.666 1.00 37.75 205 SER A CA 1
ATOM 1595 C C . SER A 1 205 ? 4.710 12.300 5.133 1.00 37.75 205 SER A C 1
ATOM 1597 O O . SER A 1 205 ? 5.448 13.232 5.437 1.00 37.75 205 SER A O 1
ATOM 1599 N N . LYS A 1 206 ? 4.112 11.547 6.063 1.00 47.41 206 LYS A N 1
ATOM 1600 C CA . LYS A 1 206 ? 4.542 11.500 7.466 1.00 47.41 206 LYS A CA 1
ATOM 1601 C C . LYS A 1 206 ? 5.645 10.453 7.568 1.00 47.41 206 LYS A C 1
ATOM 1603 O O . LYS A 1 206 ? 5.353 9.264 7.696 1.00 47.41 206 LYS A O 1
ATOM 1608 N N . ARG A 1 207 ? 6.899 10.898 7.481 1.00 45.25 207 ARG A N 1
ATOM 1609 C CA . ARG A 1 207 ? 8.076 10.071 7.756 1.00 45.25 207 ARG A CA 1
ATOM 1610 C C . ARG A 1 207 ? 8.227 9.931 9.272 1.00 45.25 207 ARG A C 1
ATOM 1612 O O . ARG A 1 207 ? 8.248 10.920 9.995 1.00 45.25 207 ARG A O 1
ATOM 1619 N N . SER A 1 208 ? 8.251 8.687 9.736 1.00 47.59 208 SER A N 1
ATOM 1620 C CA . SER A 1 208 ? 8.563 8.302 11.109 1.00 47.59 208 SER A CA 1
ATOM 1621 C C . SER A 1 208 ? 9.988 8.729 11.456 1.00 47.59 208 SER A C 1
ATOM 1623 O O . SER A 1 208 ? 10.928 8.331 10.768 1.00 47.59 208 SER A O 1
ATOM 1625 N N . SER A 1 209 ? 10.129 9.540 12.502 1.00 44.75 209 SER A N 1
ATOM 1626 C CA . SER A 1 209 ? 11.402 9.843 13.145 1.00 44.75 209 SER A CA 1
ATOM 1627 C C . SER A 1 209 ? 11.815 8.644 13.999 1.00 44.75 209 SER A C 1
ATOM 1629 O O . SER A 1 209 ? 11.235 8.422 15.064 1.00 44.75 209 SER A O 1
ATOM 1631 N N . ASP A 1 210 ? 12.783 7.869 13.521 1.00 39.53 210 ASP A N 1
ATOM 1632 C CA . ASP A 1 210 ? 13.612 7.060 14.408 1.00 39.53 210 ASP A CA 1
ATOM 1633 C C . ASP A 1 210 ? 14.660 7.980 15.035 1.00 39.53 210 ASP A C 1
ATOM 1635 O O . ASP A 1 210 ? 15.315 8.777 14.361 1.00 39.53 210 ASP A O 1
ATOM 1639 N N . SER A 1 211 ? 14.711 7.911 16.359 1.00 46.91 211 SER A N 1
ATOM 1640 C CA . SER A 1 211 ? 15.619 8.630 17.232 1.00 46.91 211 SER A CA 1
ATOM 1641 C C . SER A 1 211 ? 17.017 8.023 17.158 1.00 46.91 211 SER A C 1
ATOM 1643 O O . SER A 1 211 ? 17.218 6.904 17.618 1.00 46.91 211 SER A O 1
ATOM 1645 N N . GLU A 1 212 ? 17.989 8.798 16.690 1.00 39.69 212 GLU A N 1
ATOM 1646 C CA . GLU A 1 212 ? 19.380 8.675 17.125 1.00 39.69 212 GLU A CA 1
ATOM 1647 C C . GLU A 1 212 ? 19.796 10.041 17.670 1.00 39.69 212 GLU A C 1
ATOM 1649 O O . GLU A 1 212 ? 20.006 11.005 16.938 1.00 39.69 212 GLU A O 1
ATOM 1654 N N . SER A 1 213 ? 19.780 10.143 18.997 1.00 38.97 213 SER A N 1
ATOM 1655 C CA . SER A 1 213 ? 20.339 11.265 19.739 1.00 38.97 213 SER A CA 1
ATOM 1656 C C . SER A 1 213 ? 21.732 10.847 20.185 1.00 38.97 213 SER A C 1
ATOM 1658 O O . SER A 1 213 ? 21.883 10.215 21.228 1.00 38.97 213 SER A O 1
ATOM 1660 N N . GLU A 1 214 ? 22.735 11.167 19.371 1.00 38.81 214 GLU A N 1
ATOM 1661 C CA . GLU A 1 214 ? 24.114 11.264 19.838 1.00 38.81 214 GLU A CA 1
ATOM 1662 C C . GLU A 1 214 ? 24.235 12.561 20.642 1.00 38.81 214 GLU A C 1
ATOM 1664 O O . GLU A 1 214 ? 23.997 13.666 20.155 1.00 38.81 214 GLU A O 1
ATOM 1669 N N . SER A 1 215 ? 24.496 12.391 21.932 1.00 42.97 215 SER A N 1
ATOM 1670 C CA . SER A 1 215 ? 24.779 13.447 22.889 1.00 42.97 215 SER A CA 1
ATOM 1671 C C . SER A 1 215 ? 26.210 13.936 22.690 1.00 42.97 215 SER A C 1
ATOM 1673 O O . SER A 1 215 ? 27.143 13.246 23.102 1.00 42.97 215 SER A O 1
ATOM 1675 N N . GLU A 1 216 ? 26.380 15.118 22.105 1.00 43.88 216 GLU A N 1
ATOM 1676 C CA . GLU A 1 216 ? 27.627 15.869 22.231 1.00 43.88 216 GLU A CA 1
ATOM 1677 C C . GLU A 1 216 ? 27.540 16.819 23.432 1.00 43.88 216 GLU A C 1
ATOM 1679 O O . GLU A 1 216 ? 26.691 17.706 23.534 1.00 43.88 216 GLU A O 1
ATOM 1684 N N . GLU A 1 217 ? 28.415 16.506 24.380 1.00 49.31 217 GLU A N 1
ATOM 1685 C CA . GLU A 1 217 ? 28.925 17.303 25.485 1.00 49.31 217 GLU A CA 1
ATOM 1686 C C . GLU A 1 217 ? 29.316 18.717 25.019 1.00 49.31 217 GLU A C 1
ATOM 1688 O O . GLU A 1 217 ? 30.274 18.874 24.266 1.00 49.31 217 GLU A O 1
ATOM 1693 N N . GLU A 1 218 ? 28.650 19.766 25.512 1.00 48.06 218 GLU A N 1
ATOM 1694 C CA . GLU A 1 218 ? 29.224 21.116 25.465 1.00 48.06 218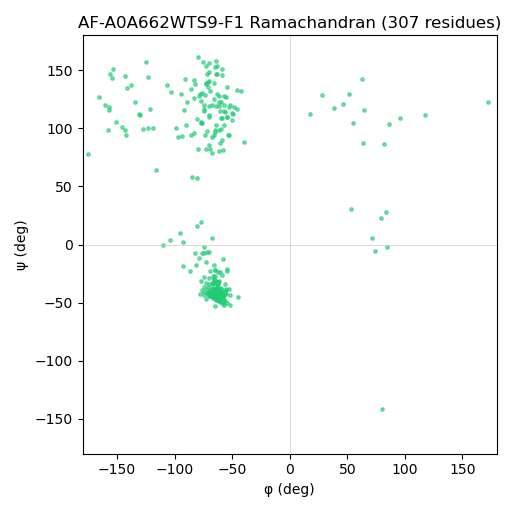 GLU A CA 1
ATOM 1695 C C . GLU A 1 218 ? 28.887 21.921 26.731 1.00 48.06 218 GLU A C 1
ATOM 1697 O O . GLU A 1 218 ? 27.819 22.508 26.894 1.00 48.06 218 GLU A O 1
ATOM 1702 N N . SER A 1 219 ? 29.836 21.845 27.666 1.00 49.03 219 SER A N 1
ATOM 1703 C CA . SER A 1 219 ? 30.316 22.865 28.605 1.00 49.03 219 SER A CA 1
ATOM 1704 C C . SER A 1 219 ? 29.439 24.100 28.873 1.00 49.03 219 SER A C 1
ATOM 1706 O O . SER A 1 219 ? 29.384 25.035 28.077 1.00 49.03 219 SER A O 1
ATOM 1708 N N . GLN A 1 220 ? 28.919 24.189 30.102 1.00 45.62 220 GLN A N 1
ATOM 1709 C CA . GLN A 1 220 ? 28.583 25.461 30.751 1.00 45.62 220 GLN A CA 1
ATOM 1710 C C . GLN A 1 220 ? 29.610 25.789 31.853 1.00 45.62 220 GLN A C 1
ATOM 1712 O O . GLN A 1 220 ? 29.979 24.891 32.614 1.00 45.62 220 GLN A O 1
ATOM 1717 N N . PRO A 1 221 ? 30.070 27.051 31.971 1.00 57.41 221 PRO A N 1
ATOM 1718 C CA . PRO A 1 221 ? 30.915 27.499 33.076 1.00 57.41 221 PRO A CA 1
ATOM 1719 C C . PRO A 1 221 ? 30.112 27.697 34.382 1.00 57.41 221 PRO A C 1
ATOM 1721 O O . PRO A 1 221 ? 28.892 27.881 34.328 1.00 57.41 221 PRO A O 1
ATOM 1724 N N . PRO A 1 222 ? 30.781 27.651 35.552 1.00 50.88 222 PRO A N 1
ATOM 1725 C CA . PRO A 1 222 ? 30.133 27.679 36.860 1.00 50.88 222 PRO A CA 1
ATOM 1726 C C . PRO A 1 222 ? 29.546 29.058 37.177 1.00 50.88 222 PRO A C 1
ATOM 1728 O O . PRO A 1 222 ? 30.190 30.083 36.968 1.00 50.88 222 PRO A O 1
ATOM 1731 N N . ALA A 1 223 ? 28.315 29.050 37.691 1.00 52.16 223 ALA A N 1
ATOM 1732 C CA . ALA A 1 223 ? 27.651 30.219 38.242 1.00 52.16 223 ALA A CA 1
ATOM 1733 C C . ALA A 1 223 ? 28.260 30.567 39.604 1.00 52.16 223 ALA A C 1
ATOM 1735 O O . ALA A 1 223 ? 28.390 29.702 40.471 1.00 52.16 223 ALA A O 1
ATOM 1736 N N . GLU A 1 224 ? 28.634 31.835 39.741 1.00 51.75 224 GLU A N 1
ATOM 1737 C CA . GLU A 1 224 ? 29.098 32.450 40.975 1.00 51.75 224 GLU A CA 1
ATOM 1738 C C . GLU A 1 224 ? 27.969 32.494 42.012 1.00 51.75 224 GLU A C 1
ATOM 1740 O O . GLU A 1 224 ? 26.799 32.733 41.704 1.00 51.75 224 GLU A O 1
ATOM 1745 N N . GLU A 1 225 ? 28.369 32.194 43.241 1.00 51.19 225 GLU A N 1
ATOM 1746 C CA . GLU A 1 225 ? 27.593 32.270 44.467 1.00 51.19 225 GLU A CA 1
ATOM 1747 C C . GLU A 1 225 ? 27.342 33.745 44.812 1.00 51.19 225 GLU A C 1
ATOM 1749 O O . GLU A 1 225 ? 28.286 34.488 45.066 1.00 51.19 225 GLU A O 1
ATOM 1754 N N . GLU A 1 226 ? 26.077 34.159 44.876 1.00 51.62 226 GLU A N 1
ATOM 1755 C CA . GLU A 1 226 ? 25.678 35.324 45.669 1.00 51.62 226 GLU A CA 1
ATOM 1756 C C . GLU A 1 226 ? 24.693 34.854 46.740 1.00 51.62 226 GLU A C 1
ATOM 1758 O O . GLU A 1 226 ? 23.516 34.572 46.497 1.00 51.62 226 GLU A O 1
ATOM 1763 N N . GLU A 1 227 ? 25.255 34.689 47.937 1.00 54.22 227 GLU A N 1
ATOM 1764 C CA . GLU A 1 227 ? 24.546 34.682 49.205 1.00 54.22 227 GLU A CA 1
ATOM 1765 C C . GLU A 1 227 ? 23.918 36.063 49.422 1.00 54.22 227 GLU A C 1
ATOM 1767 O O . GLU A 1 227 ? 24.636 37.047 49.566 1.00 54.22 227 GLU A O 1
ATOM 1772 N N . GLU A 1 228 ? 22.593 36.133 49.536 1.00 53.09 228 GLU A N 1
ATOM 1773 C CA . GLU A 1 228 ? 21.959 37.194 50.317 1.00 53.09 228 GLU A CA 1
ATOM 1774 C C . GLU A 1 228 ? 20.936 36.581 51.274 1.00 53.09 228 GLU A C 1
ATOM 1776 O O . GLU A 1 228 ? 19.925 35.976 50.901 1.00 53.09 228 GLU A O 1
ATOM 1781 N N . GLU A 1 229 ? 21.292 36.698 52.552 1.00 60.03 229 GLU A N 1
ATOM 1782 C CA . GLU A 1 229 ? 20.418 36.593 53.705 1.00 60.03 229 GLU A CA 1
ATOM 1783 C C . GLU A 1 229 ? 19.249 37.569 53.551 1.00 60.03 229 GLU A C 1
ATOM 1785 O O . GLU A 1 229 ? 19.488 38.738 53.287 1.00 60.03 229 GLU A O 1
ATOM 1790 N N . GLU A 1 230 ? 18.010 37.153 53.837 1.00 52.50 230 GLU A N 1
ATOM 1791 C CA . GLU A 1 230 ? 17.058 38.093 54.438 1.00 52.50 230 GLU A CA 1
ATOM 1792 C C . GLU A 1 230 ? 15.923 37.402 55.216 1.00 52.50 230 GLU A C 1
ATOM 1794 O O . GLU A 1 230 ? 15.117 36.615 54.721 1.00 52.50 230 GLU A O 1
ATOM 1799 N N . GLU A 1 231 ? 15.971 37.685 56.515 1.00 51.31 231 GLU A N 1
ATOM 1800 C CA . GLU A 1 231 ? 14.896 37.928 57.472 1.00 51.31 231 GLU A CA 1
ATOM 1801 C C . GLU A 1 231 ? 13.579 37.130 57.451 1.00 51.31 231 GLU A C 1
ATOM 1803 O O . GLU A 1 231 ? 12.677 37.235 56.622 1.00 51.31 231 GLU A O 1
ATOM 1808 N N . LYS A 1 232 ? 13.405 36.428 58.575 1.00 56.44 232 LYS A N 1
ATOM 1809 C CA . LYS A 1 232 ? 12.171 35.805 59.047 1.00 56.44 232 LYS A CA 1
ATOM 1810 C C . LYS A 1 232 ? 11.153 36.863 59.492 1.00 56.44 232 LYS A C 1
ATOM 1812 O 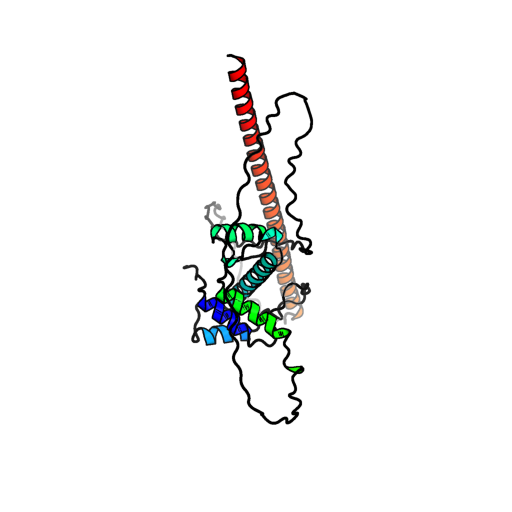O . LYS A 1 232 ? 11.012 37.103 60.691 1.00 56.44 232 LYS A O 1
ATOM 1817 N N . GLU A 1 233 ? 10.354 37.399 58.575 1.00 54.78 233 GLU A N 1
ATOM 1818 C CA . GLU A 1 233 ? 9.158 38.163 58.947 1.00 54.78 233 GLU A CA 1
ATOM 1819 C C . GLU A 1 233 ? 7.929 37.239 59.065 1.00 54.78 233 GLU A C 1
ATOM 1821 O O . GLU A 1 233 ? 7.320 36.786 58.094 1.00 54.78 233 GLU A O 1
ATOM 1826 N N . ARG A 1 234 ? 7.552 36.921 60.309 1.00 56.53 234 ARG A N 1
ATOM 1827 C CA . ARG A 1 234 ? 6.307 36.212 60.638 1.00 56.53 234 ARG A CA 1
ATOM 1828 C C . ARG A 1 234 ? 5.113 37.151 60.450 1.00 56.53 234 ARG A C 1
ATOM 1830 O O . ARG A 1 234 ? 4.602 37.705 61.420 1.00 56.53 234 ARG A O 1
ATOM 1837 N N . VAL A 1 235 ? 4.632 37.292 59.217 1.00 53.22 235 VAL A N 1
ATOM 1838 C CA . VAL A 1 235 ? 3.401 38.036 58.919 1.00 53.22 235 VAL A CA 1
ATOM 1839 C C . VAL A 1 235 ? 2.190 37.107 58.988 1.00 53.22 235 VAL A C 1
ATOM 1841 O O . VAL A 1 235 ? 2.101 36.082 58.312 1.00 53.22 235 VAL A O 1
ATOM 1844 N N . ALA A 1 236 ? 1.240 37.482 59.843 1.00 57.34 236 ALA A N 1
ATOM 1845 C CA . ALA A 1 236 ? -0.036 36.812 60.035 1.00 57.34 236 ALA A CA 1
ATOM 1846 C C . ALA A 1 236 ? -0.765 36.597 58.697 1.00 57.34 236 ALA A C 1
ATOM 1848 O O . ALA A 1 236 ? -1.116 37.543 57.988 1.00 57.34 236 ALA A O 1
ATOM 1849 N N . THR A 1 237 ? -1.032 35.332 58.374 1.00 51.91 237 THR A N 1
ATOM 1850 C CA . THR A 1 237 ? -1.739 34.892 57.170 1.00 51.91 237 THR A CA 1
ATOM 1851 C C . THR A 1 237 ? -3.211 35.292 57.230 1.00 51.91 237 THR A C 1
ATOM 1853 O O . THR A 1 237 ? -4.112 34.517 57.556 1.00 51.91 237 THR A O 1
ATOM 1856 N N . LYS A 1 238 ? -3.4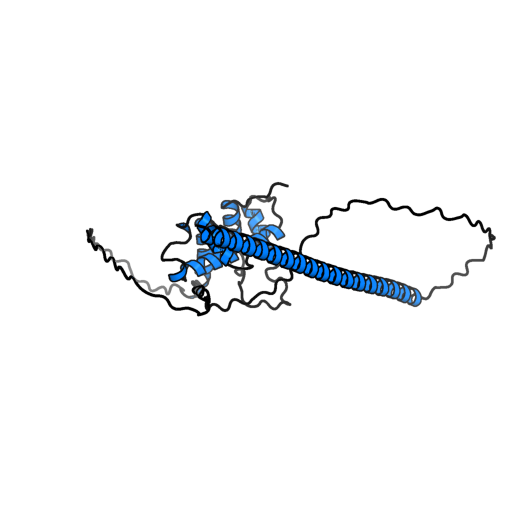85 36.547 56.873 1.00 60.50 238 LYS A N 1
ATOM 1857 C CA . LYS A 1 238 ? -4.826 37.012 56.531 1.00 60.50 238 LYS A CA 1
ATOM 1858 C C . LYS A 1 238 ? -5.241 36.249 55.275 1.00 60.50 238 LYS A C 1
ATOM 1860 O O . LYS A 1 238 ? -4.751 36.537 54.188 1.00 60.50 238 LYS A O 1
ATOM 1865 N N . ARG A 1 239 ? -6.100 35.234 55.441 1.00 56.66 239 ARG A N 1
ATOM 1866 C CA . ARG A 1 239 ? -6.709 34.430 54.366 1.00 56.66 239 ARG A CA 1
ATOM 1867 C C . ARG A 1 239 ? -7.479 35.343 53.407 1.00 56.66 239 ARG A C 1
ATOM 1869 O O . ARG A 1 239 ? -8.690 35.519 53.522 1.00 56.66 239 ARG A O 1
ATOM 1876 N N . ARG A 1 240 ? -6.754 35.967 52.482 1.00 60.75 240 ARG A N 1
ATOM 1877 C CA . ARG A 1 240 ? -7.295 36.707 51.351 1.00 60.75 240 ARG A CA 1
ATOM 1878 C C . ARG A 1 240 ? -7.892 35.638 50.443 1.00 60.75 240 ARG A C 1
ATOM 1880 O O . ARG A 1 240 ? -7.162 34.800 49.925 1.00 60.75 240 ARG A O 1
ATOM 1887 N N . ARG A 1 241 ? -9.223 35.597 50.348 1.00 61.69 241 ARG A N 1
ATOM 1888 C CA . ARG A 1 241 ? -9.916 34.786 49.344 1.00 61.69 241 ARG A CA 1
ATOM 1889 C C . ARG A 1 241 ? -9.427 35.294 47.991 1.00 61.69 241 ARG A C 1
ATOM 1891 O O . ARG A 1 241 ? -9.821 36.379 47.577 1.00 61.69 241 ARG A O 1
ATOM 1898 N N . VAL A 1 242 ? -8.477 34.578 47.399 1.00 58.12 242 VAL A N 1
ATOM 1899 C CA . VAL A 1 242 ? -8.051 34.806 46.021 1.00 58.12 242 VAL A CA 1
ATOM 1900 C C . VAL A 1 242 ? -9.301 34.586 45.180 1.00 58.12 242 VAL A C 1
ATOM 1902 O O . VAL A 1 242 ? -9.975 33.567 45.339 1.00 58.12 242 VAL A O 1
ATOM 1905 N N . SER A 1 243 ? -9.674 35.606 44.410 1.00 71.69 243 SER A N 1
ATOM 1906 C CA . SER A 1 243 ? -10.796 35.524 43.483 1.00 71.69 243 SER A CA 1
ATOM 1907 C C . SER A 1 243 ? -10.528 34.359 42.535 1.00 71.69 243 SER A C 1
ATOM 1909 O O . SER A 1 243 ? -9.444 34.286 41.958 1.00 71.69 243 SER A O 1
ATOM 1911 N N . SER A 1 244 ? -11.484 33.442 42.392 1.00 80.62 244 SER A N 1
ATOM 1912 C CA . SER A 1 244 ? -11.388 32.295 41.476 1.00 80.62 244 SER A CA 1
ATOM 1913 C C . SER A 1 244 ? -11.089 32.709 40.032 1.00 80.62 244 SER A C 1
ATOM 1915 O O . SER A 1 244 ? -10.544 31.920 39.263 1.00 80.62 244 SER A O 1
ATOM 1917 N N . ASP A 1 245 ? -11.410 33.954 39.680 1.00 90.06 245 ASP A N 1
ATOM 1918 C CA . ASP A 1 245 ? -11.223 34.489 38.335 1.00 90.06 245 ASP A CA 1
ATOM 1919 C C . ASP A 1 245 ? -9.739 34.734 38.014 1.00 90.06 245 ASP A C 1
ATOM 1921 O O . ASP A 1 245 ? -9.285 34.372 36.929 1.00 90.06 245 ASP A O 1
ATOM 1925 N N . ASP A 1 246 ? -8.940 35.210 38.978 1.00 90.44 246 ASP A N 1
ATOM 1926 C CA . ASP A 1 246 ? -7.499 35.443 38.775 1.00 90.44 246 ASP A CA 1
ATOM 1927 C C . ASP A 1 246 ? -6.738 34.126 38.526 1.00 90.44 246 ASP A C 1
ATOM 1929 O O . ASP A 1 246 ? -5.708 34.088 37.847 1.00 90.44 246 ASP A O 1
ATOM 1933 N N . GLU A 1 247 ? -7.222 33.019 39.096 1.00 90.56 247 GLU A N 1
ATOM 1934 C CA . GLU A 1 247 ? -6.631 31.693 38.906 1.00 90.56 247 GLU A CA 1
ATOM 1935 C C . GLU A 1 247 ? -6.951 31.129 37.516 1.00 90.56 247 GLU A C 1
ATOM 1937 O O . GLU A 1 247 ? -6.060 30.604 36.840 1.00 90.56 247 GLU A O 1
ATOM 1942 N N . LEU A 1 248 ? -8.188 31.313 37.047 1.00 93.25 248 LEU A N 1
ATOM 1943 C CA . LEU A 1 248 ? -8.602 30.928 35.698 1.00 93.25 248 LEU A CA 1
ATOM 1944 C C . LEU A 1 248 ? -7.830 31.702 34.625 1.00 93.25 248 LEU A C 1
ATOM 1946 O O . LEU A 1 248 ? -7.325 31.091 33.680 1.00 93.25 248 LEU A O 1
ATOM 1950 N N . GLU A 1 249 ? -7.657 33.014 34.792 1.00 95.12 249 GLU A N 1
ATOM 1951 C CA . GLU A 1 249 ? -6.866 33.825 33.861 1.00 95.12 249 GLU A CA 1
ATOM 1952 C C . GLU A 1 249 ? -5.409 33.355 33.786 1.00 95.12 249 GLU A C 1
ATOM 1954 O O . GLU A 1 249 ? -4.841 33.249 32.696 1.00 95.12 249 GLU A O 1
ATOM 1959 N N . ARG A 1 250 ? -4.801 32.986 34.920 1.00 95.44 250 ARG A N 1
ATOM 1960 C CA . ARG A 1 250 ? -3.430 32.448 34.947 1.00 95.44 250 ARG A CA 1
ATOM 1961 C C . ARG A 1 250 ? -3.315 31.115 34.219 1.00 95.44 250 ARG A C 1
ATOM 1963 O O . ARG A 1 250 ? -2.338 30.907 33.494 1.00 95.44 250 ARG A O 1
ATOM 1970 N N . ILE A 1 251 ? -4.288 30.221 34.393 1.00 96.12 251 ILE A N 1
ATOM 1971 C CA . ILE A 1 251 ? -4.313 28.925 33.703 1.00 96.12 251 ILE A CA 1
ATOM 1972 C C . ILE A 1 251 ? -4.454 29.139 32.195 1.00 96.12 251 ILE A C 1
ATOM 1974 O O . ILE A 1 251 ? -3.652 28.598 31.429 1.00 96.12 251 ILE A O 1
ATOM 1978 N N . LEU A 1 252 ? -5.394 29.985 31.766 1.00 96.88 252 LEU A N 1
ATOM 1979 C CA . LEU A 1 252 ? -5.591 30.314 30.353 1.00 96.88 252 LEU A CA 1
ATOM 1980 C C . LEU A 1 252 ? -4.349 30.971 29.745 1.00 96.88 252 LEU A C 1
ATOM 1982 O O . LEU A 1 252 ? -3.914 30.575 28.665 1.00 96.88 252 LEU A O 1
ATOM 1986 N N . ALA A 1 253 ? -3.711 31.904 30.454 1.00 97.00 253 ALA A N 1
ATOM 1987 C CA . ALA A 1 253 ? -2.477 32.546 30.009 1.00 97.00 253 ALA A CA 1
ATOM 1988 C C . ALA A 1 253 ? -1.290 31.572 29.924 1.00 97.00 253 ALA A C 1
ATOM 1990 O O . ALA A 1 253 ? -0.366 31.777 29.132 1.00 97.00 253 ALA A O 1
ATOM 1991 N N . LYS A 1 254 ? -1.262 30.523 30.754 1.00 97.75 254 LYS A N 1
ATOM 1992 C CA . LYS A 1 254 ? -0.241 29.468 30.686 1.00 97.75 254 LYS A CA 1
ATOM 1993 C C . LYS A 1 254 ? -0.488 28.548 29.490 1.00 97.75 254 LYS A C 1
ATOM 1995 O O . LYS A 1 254 ? 0.450 28.235 28.758 1.00 97.75 254 LYS A O 1
ATOM 2000 N N . GLN A 1 255 ? -1.741 28.157 29.264 1.00 97.69 255 GLN A N 1
ATOM 2001 C CA . GLN A 1 255 ? -2.131 27.317 28.130 1.00 97.69 255 GLN A CA 1
ATOM 2002 C C . GLN A 1 255 ? -1.940 28.036 26.791 1.00 97.69 255 GLN A C 1
ATOM 2004 O O . GLN A 1 255 ? -1.394 27.446 25.862 1.00 97.69 255 GLN A O 1
ATOM 2009 N N . SER A 1 256 ? -2.304 29.318 26.699 1.00 97.44 256 SER A N 1
ATOM 2010 C CA . SER A 1 256 ? -2.125 30.109 25.478 1.00 97.44 256 SER A CA 1
ATOM 2011 C C . SER A 1 256 ? -0.648 30.262 25.113 1.00 97.44 256 SER A C 1
ATOM 2013 O O . SER A 1 256 ? -0.278 30.024 23.966 1.00 97.44 256 SER A O 1
ATOM 2015 N N . ARG A 1 257 ? 0.223 30.551 26.090 1.00 97.75 257 ARG A N 1
ATOM 2016 C CA . ARG A 1 257 ? 1.681 30.595 25.882 1.00 97.75 257 ARG A CA 1
ATOM 2017 C C . ARG A 1 257 ? 2.246 29.252 25.431 1.00 97.75 257 ARG A C 1
ATOM 2019 O O . ARG A 1 257 ? 3.023 29.209 24.483 1.00 97.75 257 ARG A O 1
ATOM 2026 N N . SER A 1 258 ? 1.831 28.156 26.067 1.00 96.69 258 SER A N 1
ATOM 2027 C CA . SER A 1 258 ? 2.254 26.809 25.665 1.00 96.69 258 SER A CA 1
ATOM 2028 C C . SER A 1 258 ? 1.843 26.488 24.225 1.00 96.69 258 SER A C 1
ATOM 2030 O O . SER A 1 258 ? 2.659 25.966 23.467 1.00 96.69 258 SER A O 1
ATOM 2032 N N . LEU A 1 259 ? 0.623 26.855 23.823 1.00 97.75 259 LEU A N 1
ATOM 2033 C CA . LEU A 1 259 ? 0.138 26.650 22.460 1.00 97.75 259 LEU A CA 1
ATOM 2034 C C . LEU A 1 259 ? 0.907 27.499 21.439 1.00 97.75 259 LEU A C 1
ATOM 2036 O O . LEU A 1 259 ? 1.272 26.992 20.381 1.00 97.75 259 LEU A O 1
ATOM 2040 N N . VAL A 1 260 ? 1.184 28.770 21.749 1.00 98.12 260 VAL A N 1
ATOM 2041 C CA . VAL A 1 260 ? 1.975 29.656 20.877 1.00 98.12 260 VAL A CA 1
ATOM 2042 C C . VAL A 1 260 ? 3.383 29.097 20.667 1.00 98.12 260 VAL A C 1
ATOM 2044 O O . VAL A 1 260 ? 3.844 29.032 19.527 1.00 98.12 260 VAL A O 1
ATOM 2047 N N . ASN A 1 261 ? 4.033 28.623 21.732 1.00 97.19 261 ASN A N 1
ATOM 2048 C CA . ASN A 1 261 ? 5.358 28.010 21.639 1.00 97.19 261 ASN A CA 1
ATOM 2049 C C . ASN A 1 261 ? 5.335 26.751 20.763 1.00 97.19 261 ASN A C 1
ATOM 2051 O O . ASN A 1 261 ? 6.145 26.637 19.847 1.00 97.19 261 ASN A O 1
ATOM 2055 N N . PHE A 1 262 ? 4.355 25.864 20.965 1.00 98.12 262 PHE A N 1
ATOM 2056 C CA . PHE A 1 262 ? 4.193 24.655 20.154 1.00 98.12 262 PHE A CA 1
ATOM 2057 C C . PHE A 1 262 ? 3.962 24.964 18.666 1.00 98.12 262 PHE A C 1
ATOM 2059 O O . PHE A 1 262 ? 4.532 24.318 17.787 1.00 98.12 262 PHE A O 1
ATOM 2066 N N . LEU A 1 263 ? 3.135 25.967 18.352 1.00 97.75 263 LEU A N 1
ATOM 2067 C CA . LEU A 1 263 ? 2.889 26.372 16.965 1.00 97.75 263 LEU A CA 1
ATOM 2068 C C . LEU A 1 263 ? 4.133 26.989 16.314 1.00 97.75 263 LEU A C 1
ATOM 2070 O O . LEU A 1 263 ? 4.385 26.724 15.137 1.00 97.75 263 LEU A O 1
ATOM 2074 N N . SER A 1 264 ? 4.908 27.773 17.068 1.00 97.38 264 SER A N 1
ATOM 2075 C CA . SER A 1 264 ? 6.182 28.343 16.617 1.00 97.38 264 SER A CA 1
ATOM 2076 C C . SER A 1 264 ? 7.217 27.251 16.330 1.00 97.38 264 SER A C 1
ATOM 2078 O O . SER A 1 264 ? 7.808 27.222 15.251 1.00 97.38 264 SER A O 1
ATOM 2080 N N . GLU A 1 265 ? 7.360 26.287 17.240 1.00 97.94 265 GLU A N 1
ATOM 2081 C CA . GLU A 1 265 ? 8.238 25.125 17.080 1.00 97.94 265 GLU A CA 1
ATOM 2082 C C . GLU A 1 265 ? 7.846 24.287 15.856 1.00 97.94 265 GLU A C 1
ATOM 2084 O O . GLU A 1 265 ? 8.672 23.978 15.002 1.00 97.94 265 GLU A O 1
ATOM 2089 N N . ARG A 1 266 ? 6.550 24.029 15.663 1.00 96.56 266 ARG A N 1
ATOM 2090 C CA . ARG A 1 266 ? 6.061 23.294 14.489 1.00 96.56 266 ARG A CA 1
ATOM 2091 C C . ARG A 1 266 ? 6.189 24.074 13.175 1.00 96.56 266 ARG A C 1
ATOM 2093 O O . ARG A 1 266 ? 6.144 23.490 12.087 1.00 96.56 266 ARG A O 1
ATOM 2100 N N . ALA A 1 267 ? 6.262 25.401 13.227 1.00 96.50 267 ALA A N 1
ATOM 2101 C CA . ALA A 1 267 ? 6.539 26.228 12.056 1.00 96.50 267 ALA A CA 1
ATOM 2102 C C . ALA A 1 267 ? 8.035 26.210 11.710 1.00 96.50 267 ALA A C 1
ATOM 2104 O O . ALA A 1 267 ? 8.380 26.063 10.535 1.00 96.50 267 ALA A O 1
ATOM 2105 N N . SER A 1 268 ? 8.910 26.298 12.716 1.00 97.12 268 SER A N 1
ATOM 2106 C CA . SER A 1 268 ? 10.362 26.234 12.530 1.00 97.12 268 SER A CA 1
ATOM 2107 C C . SER A 1 268 ? 10.812 24.851 12.050 1.00 97.12 268 SER A C 1
ATOM 2109 O O . SER A 1 268 ? 11.613 24.770 11.119 1.00 97.12 268 SER A O 1
ATOM 2111 N N . GLU A 1 269 ? 10.217 23.775 12.569 1.00 96.56 269 GLU A N 1
ATOM 2112 C CA . GLU A 1 269 ? 10.439 22.394 12.122 1.00 96.56 269 GLU A CA 1
ATOM 2113 C C . GLU A 1 269 ? 10.122 22.228 10.627 1.00 96.56 269 GLU A C 1
ATOM 2115 O O . GLU A 1 269 ? 10.979 21.814 9.846 1.00 96.56 269 GLU A O 1
ATOM 2120 N N . ARG A 1 270 ? 8.934 22.667 10.185 1.00 95.00 270 ARG A N 1
ATOM 2121 C CA . ARG A 1 270 ? 8.549 22.635 8.761 1.00 95.00 270 ARG A CA 1
ATOM 2122 C C . ARG A 1 270 ? 9.457 23.489 7.878 1.00 95.00 270 ARG A C 1
ATOM 2124 O O . ARG A 1 270 ? 9.642 23.174 6.703 1.00 95.00 270 ARG A O 1
ATOM 2131 N N . SER A 1 271 ? 9.995 24.588 8.405 1.00 96.06 271 SER A N 1
ATOM 2132 C CA . SER A 1 271 ? 10.958 25.411 7.671 1.00 96.06 271 SER A CA 1
ATOM 2133 C C . SER A 1 271 ? 12.295 24.688 7.502 1.00 96.06 271 SER A C 1
ATOM 2135 O O . SER A 1 271 ? 12.840 24.695 6.400 1.00 96.06 271 SER A O 1
ATOM 2137 N N . ARG A 1 272 ? 12.796 24.025 8.554 1.00 97.62 272 ARG A N 1
ATOM 2138 C CA . ARG A 1 272 ? 14.024 23.215 8.500 1.00 97.62 272 ARG A CA 1
ATOM 2139 C C . ARG A 1 272 ? 13.884 22.045 7.531 1.00 97.62 272 ARG A C 1
ATOM 2141 O O . ARG A 1 272 ? 14.761 21.845 6.701 1.00 97.62 272 ARG A O 1
ATOM 2148 N N . GLU A 1 273 ? 12.761 21.330 7.566 1.00 95.38 273 GLU A N 1
ATOM 2149 C CA . GLU A 1 273 ? 12.491 20.216 6.647 1.00 95.38 273 GLU A CA 1
ATOM 2150 C C . GLU A 1 273 ? 12.500 20.668 5.174 1.00 95.38 273 GLU A C 1
ATOM 2152 O O . GLU A 1 273 ? 13.100 20.024 4.312 1.00 95.38 273 GLU A O 1
ATOM 2157 N N . ARG A 1 274 ? 11.886 21.821 4.874 1.00 96.44 274 ARG A N 1
ATOM 2158 C CA . ARG A 1 274 ? 11.901 22.399 3.521 1.00 96.44 274 ARG A CA 1
ATOM 2159 C C . ARG A 1 274 ? 13.300 22.798 3.074 1.00 96.44 274 ARG A C 1
ATOM 2161 O O . ARG A 1 274 ? 13.607 22.642 1.894 1.00 96.44 274 ARG A O 1
ATOM 2168 N N . GLU A 1 275 ? 14.110 23.320 3.986 1.00 97.44 275 GLU A N 1
ATOM 2169 C CA . GLU A 1 275 ? 15.482 23.714 3.689 1.00 97.44 275 GLU A CA 1
ATOM 2170 C C . GLU A 1 275 ? 16.367 22.493 3.415 1.00 97.44 275 GLU A C 1
ATOM 2172 O O . GLU A 1 275 ? 17.047 22.455 2.394 1.00 97.44 275 GLU A O 1
ATOM 2177 N N . LEU A 1 276 ? 16.259 21.435 4.223 1.00 95.19 276 LEU A N 1
ATOM 2178 C CA . LEU A 1 276 ? 16.950 20.167 3.966 1.00 95.19 276 LEU A CA 1
ATOM 2179 C C . LEU A 1 276 ? 16.554 19.568 2.612 1.00 95.19 276 LEU A C 1
ATOM 2181 O O . LEU A 1 276 ? 17.416 19.180 1.830 1.00 95.19 276 LEU A O 1
ATOM 2185 N N . SER A 1 277 ? 15.261 19.582 2.274 1.00 93.50 277 SER A N 1
ATOM 2186 C CA . SER A 1 277 ? 14.795 19.103 0.966 1.00 93.50 277 SER A CA 1
ATOM 2187 C C . SER A 1 277 ? 15.308 19.954 -0.207 1.00 93.50 277 SER A C 1
ATOM 2189 O O . SER A 1 277 ? 15.428 19.456 -1.328 1.00 93.50 277 SER A O 1
ATOM 2191 N N . ARG A 1 278 ? 15.598 21.245 0.005 1.00 96.88 278 ARG A N 1
ATOM 2192 C CA . ARG A 1 278 ? 16.254 22.087 -1.009 1.00 96.88 278 ARG A CA 1
ATOM 2193 C C . ARG A 1 278 ? 17.722 21.714 -1.158 1.00 96.88 278 ARG A C 1
ATOM 2195 O O . ARG A 1 278 ? 18.155 21.507 -2.288 1.00 96.88 278 ARG A O 1
ATOM 2202 N N . GLN A 1 279 ? 18.439 21.571 -0.046 1.00 97.38 279 GLN A N 1
ATOM 2203 C CA . GLN A 1 279 ? 19.847 21.174 -0.042 1.00 97.38 279 GLN A CA 1
ATOM 2204 C C . GLN A 1 279 ? 20.052 19.816 -0.718 1.00 97.38 279 GLN A C 1
ATOM 2206 O O . GLN A 1 279 ? 20.914 19.695 -1.581 1.00 97.38 279 GLN A O 1
ATOM 2211 N N . GLU A 1 280 ? 19.207 18.828 -0.421 1.00 94.38 280 GLU A N 1
ATOM 2212 C CA . GLU A 1 280 ? 19.238 17.507 -1.061 1.00 94.38 280 GLU A CA 1
ATOM 2213 C C . GLU A 1 280 ? 19.099 17.616 -2.588 1.00 94.38 280 GLU A C 1
ATOM 2215 O O . GLU A 1 280 ? 19.932 17.106 -3.336 1.00 94.38 280 GLU A O 1
ATOM 2220 N N . ARG A 1 281 ? 18.120 18.391 -3.076 1.00 97.19 281 ARG A N 1
ATOM 2221 C CA . ARG A 1 281 ? 17.937 18.619 -4.521 1.00 97.19 281 ARG A CA 1
ATOM 2222 C C . ARG A 1 281 ? 19.106 19.355 -5.166 1.00 97.19 281 ARG A C 1
ATOM 2224 O O . ARG A 1 281 ? 19.360 19.168 -6.357 1.00 97.19 281 ARG A O 1
ATOM 2231 N N . GLU A 1 282 ? 19.771 20.245 -4.437 1.00 97.38 282 GLU A N 1
ATOM 2232 C CA . GLU A 1 282 ? 20.963 20.937 -4.926 1.00 97.38 282 GLU A CA 1
ATOM 2233 C C . GLU A 1 282 ? 22.166 20.000 -5.012 1.00 97.38 282 GLU A C 1
ATOM 2235 O O . GLU A 1 282 ? 22.872 20.032 -6.021 1.00 97.38 282 GLU A O 1
ATOM 2240 N N . VAL A 1 283 ? 22.361 19.136 -4.013 1.00 97.31 283 VAL A N 1
ATOM 2241 C CA . VAL A 1 283 ? 23.393 18.090 -4.015 1.00 97.31 283 VAL A CA 1
ATOM 2242 C C . VAL A 1 283 ? 23.165 17.123 -5.174 1.00 97.31 283 VAL A C 1
ATOM 2244 O O . VAL A 1 283 ? 24.076 16.925 -5.976 1.00 97.31 283 VAL A O 1
ATOM 2247 N N . ASP A 1 284 ? 21.942 16.622 -5.350 1.00 95.25 284 ASP A N 1
ATOM 2248 C CA . ASP A 1 284 ? 21.586 15.750 -6.473 1.00 95.25 284 ASP A CA 1
ATOM 2249 C C . ASP A 1 284 ? 21.845 16.431 -7.815 1.00 95.25 284 ASP A C 1
ATOM 2251 O O . ASP A 1 284 ? 22.431 15.851 -8.733 1.00 95.25 284 ASP A O 1
ATOM 2255 N N . ARG A 1 285 ? 21.437 17.698 -7.950 1.00 97.19 285 ARG A N 1
ATOM 2256 C CA . ARG A 1 285 ? 21.669 18.460 -9.178 1.00 97.19 285 ARG A CA 1
ATOM 2257 C C . ARG A 1 285 ? 23.160 18.585 -9.469 1.00 97.19 285 ARG A C 1
ATOM 2259 O O . ARG A 1 285 ? 23.548 18.379 -10.617 1.00 97.19 285 ARG A O 1
ATOM 2266 N N . ARG A 1 286 ? 23.978 18.904 -8.460 1.00 97.88 286 ARG A N 1
ATOM 2267 C CA . ARG A 1 286 ? 25.439 19.003 -8.597 1.00 97.88 286 ARG A CA 1
ATOM 2268 C C . ARG A 1 286 ? 26.039 17.671 -9.024 1.00 97.88 286 ARG A C 1
ATOM 2270 O O . ARG A 1 286 ? 26.724 17.635 -10.046 1.00 97.88 286 ARG A O 1
ATOM 2277 N N . PHE A 1 287 ? 25.682 16.587 -8.340 1.00 98.12 287 PHE A N 1
ATOM 2278 C CA . PHE A 1 287 ? 26.113 15.234 -8.679 1.00 98.12 287 PHE A CA 1
ATOM 2279 C C . PHE A 1 287 ? 25.830 14.901 -10.152 1.00 98.12 287 PHE A C 1
ATOM 2281 O O . PHE A 1 287 ? 26.743 14.56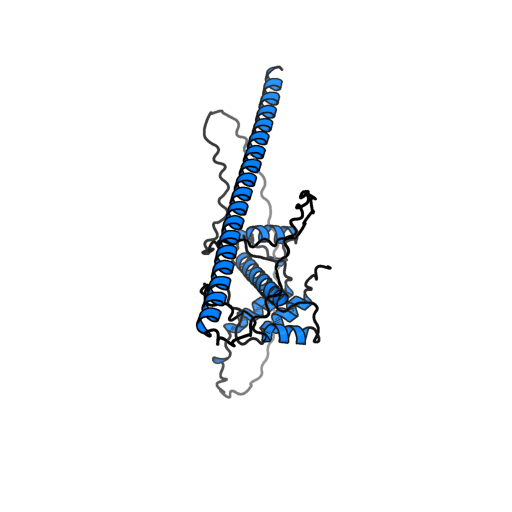5 -10.904 1.00 98.12 287 PHE A O 1
ATOM 2288 N N . TRP A 1 288 ? 24.594 15.107 -10.619 1.00 96.88 288 TRP A N 1
ATOM 2289 C CA . TRP A 1 288 ? 24.231 14.837 -12.014 1.00 96.88 288 TRP A CA 1
ATOM 2290 C C . TRP A 1 288 ? 24.936 15.749 -13.023 1.00 96.88 288 TRP A C 1
ATOM 2292 O O . TRP A 1 288 ? 25.203 15.328 -14.151 1.00 96.88 288 TRP A O 1
ATOM 2302 N N . THR A 1 289 ? 25.224 17.003 -12.667 1.00 97.62 289 THR A N 1
ATOM 2303 C CA . THR A 1 289 ? 25.988 17.899 -13.548 1.00 97.62 289 THR A CA 1
ATOM 2304 C C . THR A 1 289 ? 27.449 17.489 -13.668 1.00 97.62 289 THR A C 1
ATOM 2306 O O . THR A 1 289 ? 27.984 17.513 -14.777 1.00 97.62 289 THR A O 1
ATOM 2309 N N . GLU A 1 290 ? 28.073 17.074 -12.566 1.00 98.19 290 GLU A N 1
ATOM 2310 C CA . GLU A 1 290 ? 29.448 16.578 -12.550 1.00 98.19 290 GLU A CA 1
ATOM 2311 C C . GLU A 1 290 ? 29.564 15.268 -13.324 1.00 98.19 290 GLU A C 1
ATOM 2313 O O . GLU A 1 290 ? 30.450 15.130 -14.165 1.00 98.19 290 GLU A O 1
ATOM 2318 N N . GLU A 1 291 ? 28.628 14.341 -13.123 1.00 97.56 291 GLU A N 1
ATOM 2319 C CA . GLU A 1 291 ? 28.635 13.053 -13.813 1.00 97.56 291 GLU A CA 1
ATOM 2320 C C . GLU A 1 291 ? 28.487 13.225 -15.331 1.00 97.56 291 GLU A C 1
ATOM 2322 O O . GLU A 1 291 ? 29.308 12.733 -16.104 1.00 97.56 291 GLU A O 1
ATOM 2327 N N . ARG A 1 292 ? 27.548 14.069 -15.785 1.00 98.12 292 ARG A N 1
ATOM 2328 C CA . ARG A 1 292 ? 27.438 14.408 -17.217 1.00 98.12 292 ARG A CA 1
ATOM 2329 C C . ARG A 1 292 ? 28.680 15.107 -17.763 1.00 98.12 292 ARG A C 1
ATOM 2331 O O . ARG A 1 292 ? 28.973 14.987 -18.954 1.00 98.12 292 ARG A O 1
ATOM 2338 N N . ALA A 1 293 ? 29.378 15.898 -16.948 1.00 98.25 293 ALA A N 1
ATOM 2339 C CA . ALA A 1 293 ? 30.616 16.542 -17.367 1.00 98.25 293 ALA A CA 1
ATOM 2340 C C . ALA A 1 293 ? 31.737 15.510 -17.564 1.00 98.25 293 ALA A C 1
ATOM 2342 O O . ALA A 1 293 ? 32.449 15.596 -18.568 1.00 98.25 293 ALA A O 1
ATOM 2343 N N . LYS A 1 294 ? 31.843 14.508 -16.678 1.00 98.50 294 LYS A N 1
ATOM 2344 C CA . LYS A 1 294 ? 32.766 13.372 -16.831 1.00 98.50 294 LYS A CA 1
ATOM 2345 C C . LYS A 1 294 ? 32.452 12.565 -18.086 1.00 98.50 294 LYS A C 1
ATOM 2347 O O . LYS A 1 294 ? 33.353 12.350 -18.892 1.00 98.50 294 LYS A O 1
ATOM 2352 N N . ASP A 1 295 ? 31.187 12.223 -18.320 1.00 97.75 295 ASP A N 1
ATOM 2353 C CA . ASP A 1 295 ? 30.769 11.496 -19.527 1.00 97.75 295 ASP A CA 1
ATOM 2354 C C . ASP A 1 295 ? 31.147 12.257 -20.804 1.00 97.75 295 ASP A C 1
ATOM 2356 O O . ASP A 1 295 ? 31.716 11.700 -21.746 1.00 97.75 295 ASP A O 1
ATOM 2360 N N . ARG A 1 296 ? 30.901 13.573 -20.832 1.00 98.31 296 ARG A N 1
ATOM 2361 C CA . ARG A 1 296 ? 31.307 14.434 -21.954 1.00 98.31 296 ARG A CA 1
ATOM 2362 C C . ARG A 1 296 ? 32.825 14.491 -22.121 1.00 98.31 296 ARG A C 1
ATOM 2364 O O . ARG A 1 296 ? 33.294 14.564 -23.256 1.00 98.31 296 ARG A O 1
ATOM 2371 N N . ALA A 1 297 ? 33.590 14.486 -21.032 1.00 98.38 297 ALA A N 1
ATOM 2372 C CA . ALA A 1 297 ? 35.049 14.465 -21.082 1.00 98.38 297 ALA A CA 1
ATOM 2373 C C . ALA A 1 297 ? 35.573 13.139 -21.656 1.00 98.38 297 ALA A C 1
ATOM 2375 O O . ALA A 1 297 ? 36.388 13.169 -22.577 1.00 98.38 297 ALA A O 1
ATOM 2376 N N . LEU A 1 298 ? 35.034 12.002 -21.203 1.00 98.25 298 LEU A N 1
ATOM 2377 C CA . LEU A 1 298 ? 35.367 10.673 -21.725 1.00 98.25 298 LEU A CA 1
ATOM 2378 C C . LEU A 1 298 ? 35.063 10.560 -23.221 1.00 98.25 298 LEU A C 1
ATOM 2380 O O . LEU A 1 298 ? 35.894 10.086 -23.995 1.00 98.25 298 LEU A O 1
ATOM 2384 N N . LEU A 1 299 ? 33.904 11.057 -23.662 1.00 98.00 299 LEU A N 1
ATOM 2385 C CA . LEU A 1 299 ? 33.560 11.082 -25.084 1.00 98.00 299 LEU A CA 1
ATOM 2386 C C . LEU A 1 299 ? 34.563 11.915 -25.892 1.00 98.00 299 LEU A C 1
ATOM 2388 O O . LEU A 1 299 ? 35.044 11.456 -26.928 1.00 98.00 299 LEU A O 1
ATOM 2392 N N . ARG A 1 300 ? 34.929 13.112 -25.415 1.00 98.00 300 ARG A N 1
ATOM 2393 C CA . ARG A 1 300 ? 35.945 13.951 -26.075 1.00 98.00 300 ARG A CA 1
ATOM 2394 C C . ARG A 1 300 ? 37.291 13.235 -26.184 1.00 98.00 300 ARG A C 1
ATOM 2396 O O . ARG A 1 300 ? 37.923 13.318 -27.234 1.00 98.00 300 ARG A O 1
ATOM 2403 N N . GLU A 1 301 ? 37.710 12.517 -25.147 1.00 97.88 301 GLU A N 1
ATOM 2404 C CA . GLU A 1 301 ? 38.953 11.739 -25.152 1.00 97.88 301 GLU A CA 1
ATOM 2405 C C . GLU A 1 301 ? 38.916 10.601 -26.185 1.00 97.88 301 GLU A C 1
ATOM 2407 O O . GLU A 1 301 ? 39.843 10.457 -26.989 1.00 97.88 301 GLU A O 1
ATOM 2412 N N . LEU A 1 302 ? 37.820 9.836 -26.230 1.00 97.38 302 LEU A N 1
ATOM 2413 C CA . LEU A 1 302 ? 37.633 8.750 -27.198 1.00 97.38 302 LEU A CA 1
ATOM 2414 C C . LEU A 1 302 ? 37.683 9.259 -28.645 1.00 97.38 302 LEU A C 1
ATOM 2416 O O . LEU A 1 302 ? 38.369 8.668 -29.486 1.00 97.38 302 LEU A O 1
ATOM 2420 N N . PHE A 1 303 ? 37.013 10.377 -28.939 1.00 97.19 303 PHE A N 1
ATOM 2421 C CA . PHE A 1 303 ? 37.043 10.983 -30.272 1.00 97.19 303 PHE A CA 1
ATOM 2422 C C . PHE A 1 303 ? 38.416 11.574 -30.618 1.00 97.19 303 PHE A C 1
ATOM 2424 O O . PHE A 1 303 ? 38.898 11.375 -31.735 1.00 97.19 303 PHE A O 1
ATOM 2431 N N . ALA A 1 304 ? 39.099 12.216 -29.665 1.00 97.00 304 ALA A N 1
ATOM 2432 C CA . ALA A 1 304 ? 40.448 12.744 -29.871 1.00 97.00 304 ALA A CA 1
ATOM 2433 C C . ALA A 1 304 ? 41.474 11.639 -30.177 1.00 97.00 304 ALA A C 1
ATOM 2435 O O . ALA A 1 304 ? 42.395 11.847 -30.970 1.00 97.00 304 ALA A O 1
ATOM 2436 N N . ARG A 1 305 ? 41.314 10.449 -29.584 1.00 96.69 305 ARG A N 1
ATOM 2437 C CA . ARG A 1 305 ? 42.186 9.294 -29.840 1.00 96.69 305 ARG A CA 1
ATOM 2438 C C . ARG A 1 305 ? 41.938 8.665 -31.212 1.00 96.69 305 ARG A C 1
ATOM 2440 O O . ARG A 1 305 ? 42.887 8.186 -31.832 1.00 96.69 305 ARG A O 1
ATOM 2447 N N . ARG A 1 306 ? 40.692 8.679 -31.700 1.00 94.88 306 ARG A N 1
ATOM 2448 C CA . ARG A 1 306 ? 40.325 8.131 -33.017 1.00 94.88 306 ARG A CA 1
ATOM 2449 C C . ARG A 1 306 ? 40.861 8.973 -34.177 1.00 94.88 306 ARG A C 1
ATOM 2451 O O . ARG A 1 306 ? 41.251 8.397 -35.180 1.00 94.88 306 ARG A O 1
ATOM 2458 N N . GLY A 1 307 ? 40.939 10.295 -34.026 1.00 89.44 307 GLY A N 1
ATOM 2459 C CA . GLY A 1 307 ? 41.442 11.198 -35.071 1.00 89.44 307 GLY A CA 1
ATOM 2460 C C . GLY A 1 307 ? 42.963 11.193 -35.295 1.00 89.44 307 GLY A C 1
ATOM 2461 O O . GLY A 1 307 ? 43.434 11.929 -36.153 1.00 89.44 307 GLY A O 1
ATOM 2462 N N . ARG A 1 308 ? 43.746 10.417 -34.525 1.00 83.56 308 ARG A N 1
ATOM 2463 C CA . ARG A 1 308 ? 45.217 10.313 -34.669 1.00 83.56 308 ARG A CA 1
ATOM 2464 C C . ARG A 1 308 ? 45.702 9.026 -35.354 1.00 83.56 308 ARG A C 1
ATOM 2466 O O . ARG A 1 308 ? 46.910 8.799 -35.386 1.00 83.56 308 ARG A O 1
ATOM 2473 N N . ARG A 1 309 ? 44.797 8.167 -35.823 1.00 71.50 309 ARG A N 1
ATOM 2474 C CA . ARG A 1 309 ? 45.125 6.980 -36.629 1.00 71.50 309 ARG A CA 1
ATOM 2475 C C . ARG A 1 309 ? 44.772 7.240 -38.079 1.00 71.50 309 ARG A C 1
ATOM 2477 O O . ARG A 1 309 ? 45.550 6.769 -38.930 1.00 71.50 309 ARG A O 1
#

Mean predicted aligned error: 18.38 Å

Radius of gyration: 35.6 Å; Cα contacts (8 Å, |Δi|>4): 78; chains: 1; bounding box: 93×78×109 Å

Foldseek 3Di:
DDDPDQDLVLLLQLLVLQLPDPDHDDDDDPCPPVNPAPVPPPVSSVCSSCVSVVNDDPDDPVRSSVVVQQLVLQLVLQVVCVVDCVNVVVPHLQPDDPVVNVVSVVVVPPGNHDDHDPVSSVSNVVSVVVVVVDVPPCPPPPDDDDDDDDDDDDDDDDDDDDDDDDDDDDDDDDDDDDDDDDDPPPPPPPDPPPPPPPPPDPDPDPDDDDDDDDDDDDDDDDDDDDDDDDDDDPDDPPPDPDPPVVVVVVVVVVVVVVVVVVVVVVVVVVVVVVVVVVVVVVVVVVVVVVVVVVVVVVVVVVVVVVVVD

Sequence (309 aa):
MGATNWTTEDLLWLVQAWSGAPQPPHFGEKQDVNATSAFGADPGIYNRFLALSGGSTKRSAATVRKRTEVVLDSHAFIRAFHADREWSEGRDWFSLSVGEQRARMRTAGSRQVQLIDTKVFAAVDAFFDKKDTSPAAVAPKMAAVAPKASIEDEESEEEESDASDLKEEKAISSDGGKDEGDSEERRQKPYPKFRGSWISREETSKRSSDSESESEEESQPPAEEEEEEEEKERVATKRRRVSSDDELERILAKQSRSLVNFLSERASERSRERELSRQEREVDRRFWTEERAKDRALLRELFARRGRR

Solvent-accessible surface area (backbone atoms only — not comparable to full-atom values): 20675 Å² total; per-residue (Å²): 132,82,80,79,76,82,48,74,65,59,50,42,41,49,54,54,22,47,73,76,44,97,61,75,88,84,73,91,65,86,67,52,92,81,64,72,52,82,83,64,64,52,62,63,41,51,53,41,29,31,54,70,54,73,68,56,72,97,66,51,64,69,55,56,50,56,48,48,54,29,52,50,48,24,48,54,50,51,52,53,42,68,70,33,52,79,80,36,71,78,52,58,78,87,76,48,52,73,68,55,50,55,56,57,50,65,71,63,60,93,60,64,60,56,95,72,54,71,70,49,47,52,54,50,50,58,59,58,60,53,66,77,63,57,77,85,76,68,72,81,77,84,72,92,71,83,91,78,90,77,91,80,91,83,89,82,85,87,82,90,79,85,87,83,82,87,84,83,86,81,90,76,90,81,85,84,84,91,81,84,85,77,82,83,74,79,76,68,73,74,69,80,74,70,87,62,91,74,78,81,74,85,75,84,81,82,78,83,83,79,87,80,83,82,83,79,89,78,90,78,83,86,82,82,87,79,90,76,89,81,80,90,74,91,70,81,83,73,84,70,80,73,59,71,62,64,55,51,52,51,51,51,56,50,50,52,51,54,50,53,51,52,52,50,50,56,49,52,50,56,50,50,54,52,48,51,58,49,51,51,54,50,52,52,50,50,53,55,52,53,50,53,48,50,54,52,50,53,51,52,51,55,53,59,58,60,77,76,115

pLDDT: mean 74.59, std 22.45, range [36.5, 98.5]

Secondary structure (DSSP, 8-state):
----PPPHHHHHHHHHHHHTSSS----SS---TT-TTSSS--HHHHHHHHHHTTT--SS-HHHHHHHHHHHHHHHHHHHHHHH-HHHHTT--GGGS-HHHHHHHHHTTTTS------HHHHHHHHHHHHTTTS-GGG----------------------------------------------------------S------------------------PPPPP------------------HHHHHHHHHHHHHHHHHHHHHHHHHHHHHHHHHHHHHHHHHHHHHHHHHHHHHHHHHHHHHHHTT-